Protein AF-Q55436-F1 (afdb_monomer)

Secondary structure (DSSP, 8-state):
--------------------------HHHHHHHHHHHHHSSEE-TTSS-EE--HHHHHHHHHHHHHHHHHHHHHHHHHHHHHHHHHHHHHHHHHHHHHHHHHHHHHHHHHHHHHHHHHHHHHHHHHHHHHHHHHHHHHHHHHHHHHHHHHHHHHHHHHHHHHHHHHHHHHHHHHHHHHHHHHHHHHHHHHHHHHHHHHHHHHHHHHHHHHHHHHHHHHHHHHHHHHHHHHHHHHHHHHHHTTS----------------------------------

Solvent-accessible surface area (backbone atoms only — not comparable to full-atom values): 16607 Å² total; per-residue (Å²): 142,83,80,84,77,82,82,74,78,79,81,75,78,72,74,76,80,77,88,75,89,66,84,79,79,52,64,67,58,56,52,48,51,53,50,47,58,60,67,75,26,55,65,44,86,99,51,100,51,64,54,61,64,66,66,65,52,48,54,50,48,48,53,51,63,67,48,49,61,59,53,53,53,50,52,51,52,48,53,53,49,50,50,51,50,51,53,50,49,51,53,50,50,52,49,50,52,52,52,53,50,53,51,53,49,51,54,48,52,53,50,50,52,51,52,5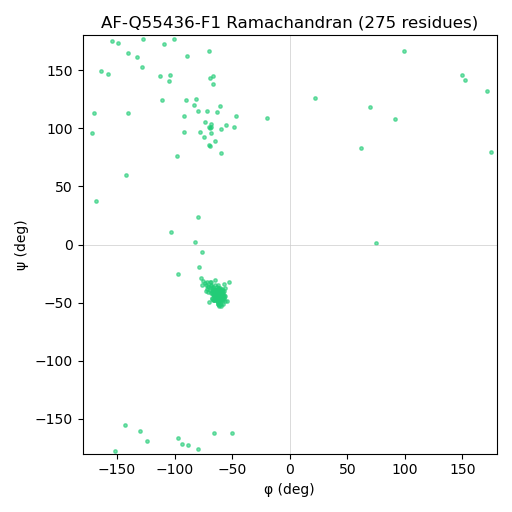0,53,49,52,52,52,51,50,50,50,54,51,50,50,51,49,50,54,50,49,49,52,48,52,50,52,53,50,53,51,49,51,51,50,52,50,49,53,50,54,50,50,52,52,49,54,53,51,52,50,52,49,51,51,50,50,54,50,51,52,52,52,50,50,52,51,50,54,50,52,51,51,52,50,52,48,53,50,52,52,49,52,51,54,51,51,48,53,53,51,51,53,50,50,53,53,52,50,54,48,50,51,50,54,51,52,50,50,52,49,52,53,49,50,53,51,49,52,49,50,51,55,56,64,61,63,78,75,78,83,88,86,88,90,84,90,86,89,85,88,90,88,85,89,84,89,89,88,89,88,88,90,87,86,84,87,87,83,92,80,88,135

Foldseek 3Di:
DDDDDDPDPPPPPPPPPPPDPDPPPDLVVLVVVLVVQVVPFCDDPPDPDTHGDPVVNVVSVVVSVVCVVVVVVVVVVVVVVVVVVVVVVVVVVVVVVVVVVVVVVVVVVVVVVVVVVVVVVVVVVVVVVVVVVVVVVVVVVVVVVVVVVVVVVVVVVVVVVVVVVVVVVVVVVVVVVVVVVVVVVVVVVVVVVVVVVVVVVVVVVVVVVVVVVVVVVVVVVVVVVVVVVVVVVVVVVVVVVPPDDDDDDDDDDDDDDDDDDDDDDDDDDDDDDDDDD

Organism: Synechocystis sp. (strain ATCC 27184 / PCC 6803 / Kazusa) (NCBI:txid1111708)

GO terms:
  GO:0005515 protein binding (F, IPI)

pLDDT: mean 79.95, std 21.12, range [32.31, 98.5]

Structure (mmCIF, N/CA/C/O backbone):
data_AF-Q55436-F1
#
_entry.id   AF-Q55436-F1
#
loop_
_atom_site.group_PDB
_atom_site.id
_atom_site.type_symbol
_atom_site.label_atom_id
_atom_site.label_alt_id
_atom_site.label_comp_id
_atom_site.label_asym_id
_atom_site.label_entity_id
_atom_site.label_seq_id
_atom_site.pdbx_PDB_ins_code
_atom_site.Cartn_x
_atom_site.Cartn_y
_atom_site.Cartn_z
_atom_site.occupancy
_atom_site.B_iso_or_equiv
_atom_site.auth_seq_id
_atom_site.auth_comp_id
_atom_site.auth_asym_id
_atom_site.auth_atom_id
_atom_site.pdbx_PDB_model_num
ATOM 1 N N . MET A 1 1 ? -19.556 -24.161 31.125 1.00 47.53 1 MET A N 1
ATOM 2 C CA . MET A 1 1 ? -20.531 -25.202 31.508 1.00 47.53 1 MET A CA 1
ATOM 3 C C . MET A 1 1 ? -19.839 -26.187 32.432 1.00 47.53 1 MET A C 1
ATOM 5 O O . MET A 1 1 ? -19.060 -26.970 31.924 1.00 47.53 1 MET A O 1
ATOM 9 N N . THR A 1 2 ? -20.093 -26.080 33.740 1.00 45.88 2 THR A N 1
ATOM 10 C CA . THR A 1 2 ? -19.929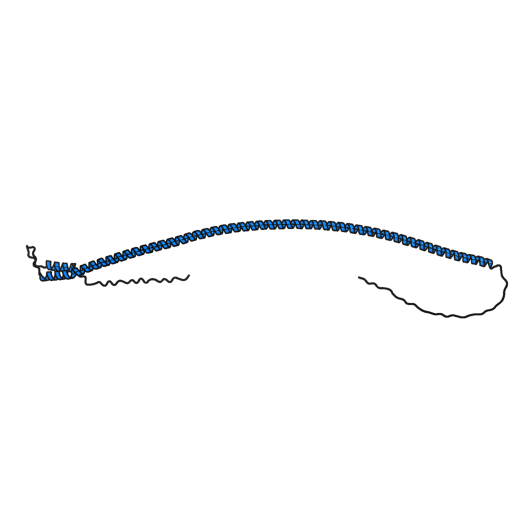 -27.097 34.810 1.00 45.88 2 THR A CA 1
ATOM 11 C C . THR A 1 2 ? -20.243 -26.371 36.126 1.00 45.88 2 THR A C 1
ATOM 13 O O . THR A 1 2 ? -19.440 -25.612 36.648 1.00 45.88 2 THR A O 1
ATOM 16 N N . ARG A 1 3 ? -21.540 -26.214 36.408 1.00 39.47 3 ARG A N 1
ATOM 17 C CA . ARG A 1 3 ? -22.262 -26.892 37.499 1.00 39.47 3 ARG A CA 1
ATOM 18 C C . ARG A 1 3 ? -21.699 -26.530 38.882 1.00 39.47 3 ARG A C 1
ATOM 20 O O . ARG A 1 3 ? -20.901 -27.261 39.450 1.00 39.47 3 ARG A O 1
ATOM 27 N N . ARG A 1 4 ? -22.160 -25.383 39.402 1.00 41.66 4 ARG A N 1
ATOM 28 C CA . ARG A 1 4 ? -22.201 -25.101 40.842 1.00 41.66 4 ARG A CA 1
ATOM 29 C C . ARG A 1 4 ? -23.145 -26.125 41.464 1.00 41.66 4 ARG A C 1
ATOM 31 O O . ARG A 1 4 ? -24.322 -26.163 41.112 1.00 41.66 4 ARG A O 1
ATOM 38 N N . GLU A 1 5 ? -22.590 -26.986 42.297 1.00 46.16 5 GLU A N 1
ATOM 39 C CA . GLU A 1 5 ? -23.327 -27.950 43.096 1.00 46.16 5 GLU A CA 1
ATOM 40 C C . GLU A 1 5 ? -23.821 -27.232 44.351 1.00 46.16 5 GLU A C 1
ATOM 42 O O . GLU A 1 5 ? -23.060 -26.599 45.083 1.00 46.16 5 GLU A O 1
ATOM 47 N N . SER A 1 6 ? -25.138 -27.231 44.493 1.00 43.59 6 SER A N 1
ATOM 48 C CA . SER A 1 6 ? -25.913 -26.535 45.503 1.00 43.59 6 SER A CA 1
ATOM 49 C C . SER A 1 6 ? -25.662 -27.161 46.875 1.00 43.59 6 SER A C 1
ATOM 51 O O . SER A 1 6 ? -26.240 -28.195 47.199 1.00 43.59 6 SER A O 1
ATOM 53 N N . ALA A 1 7 ? -24.815 -26.535 47.691 1.00 43.62 7 ALA A N 1
ATOM 54 C CA . ALA A 1 7 ? -24.767 -26.811 49.121 1.00 43.62 7 ALA A CA 1
ATOM 55 C C . ALA A 1 7 ? -25.996 -26.158 49.767 1.00 43.62 7 ALA A C 1
ATOM 57 O O . ALA A 1 7 ? -26.018 -24.966 50.066 1.00 43.62 7 ALA A O 1
ATOM 58 N N . ASN A 1 8 ? -27.053 -26.956 49.874 1.00 46.28 8 ASN A N 1
ATOM 59 C CA . ASN A 1 8 ? -28.248 -26.679 50.654 1.00 46.28 8 ASN A CA 1
ATOM 60 C C . ASN A 1 8 ? -27.825 -26.529 52.129 1.00 46.28 8 ASN A C 1
ATOM 62 O O . ASN A 1 8 ? -27.269 -27.491 52.663 1.00 46.28 8 ASN A O 1
ATOM 66 N N . PRO A 1 9 ? -28.021 -25.382 52.801 1.00 52.53 9 PRO A N 1
ATOM 67 C CA . PRO A 1 9 ? -27.870 -25.359 54.242 1.00 52.53 9 PRO A CA 1
ATOM 68 C C . PRO A 1 9 ? -29.074 -26.102 54.814 1.00 52.53 9 PRO A C 1
ATOM 70 O O . PRO A 1 9 ? -30.221 -25.704 54.613 1.00 52.53 9 PRO A O 1
ATOM 73 N N . GLU A 1 10 ? -28.799 -27.232 55.462 1.00 39.28 10 GLU A N 1
ATOM 74 C CA . GLU A 1 10 ? -29.751 -27.921 56.320 1.00 39.28 10 GLU A CA 1
ATOM 75 C C . GLU A 1 10 ? -30.400 -26.887 57.238 1.00 39.28 10 GLU A C 1
ATOM 77 O O . GLU A 1 10 ? -29.760 -26.328 58.129 1.00 39.28 10 GLU A O 1
ATOM 82 N N . VAL A 1 11 ? -31.685 -26.627 57.002 1.00 44.62 11 VAL A N 1
ATOM 83 C CA . VAL A 1 11 ? -32.564 -26.024 57.992 1.00 44.62 11 VAL A CA 1
ATOM 84 C C . VAL A 1 11 ? -32.647 -27.054 59.108 1.00 44.62 11 VAL A C 1
ATOM 86 O O . VAL A 1 11 ? -33.467 -27.968 59.084 1.00 44.62 11 VAL A O 1
ATOM 89 N N . THR A 1 12 ? -31.719 -26.963 60.056 1.00 42.12 12 THR A N 1
ATOM 90 C CA . THR A 1 12 ? -31.842 -27.639 61.336 1.00 42.12 12 THR A CA 1
ATOM 91 C C . THR A 1 12 ? -32.961 -26.904 62.063 1.00 42.12 12 THR A C 1
ATOM 93 O O . THR A 1 12 ? -32.730 -25.947 62.800 1.00 42.12 12 THR A O 1
ATOM 96 N N . GLU A 1 13 ? -34.203 -27.316 61.799 1.00 40.59 13 GLU A N 1
ATOM 97 C CA . GLU A 1 13 ? -35.327 -27.115 62.707 1.00 40.59 13 GLU A CA 1
ATOM 98 C C . GLU A 1 13 ? -34.969 -27.819 64.021 1.00 40.59 13 GLU A C 1
ATOM 100 O O . GLU A 1 13 ? -35.400 -28.933 64.315 1.00 40.59 13 GLU A O 1
ATOM 105 N N . AS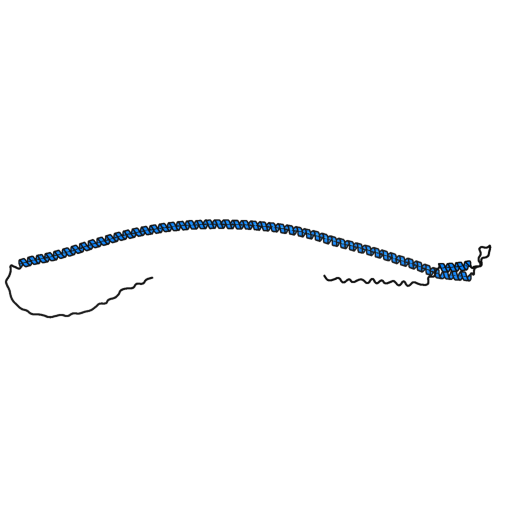N A 1 14 ? -34.135 -27.166 64.829 1.00 37.31 14 ASN A N 1
ATOM 106 C CA . ASN A 1 14 ? -34.048 -27.453 66.245 1.00 37.31 14 ASN A CA 1
ATOM 107 C C . ASN A 1 14 ? -35.364 -26.964 66.839 1.00 37.31 14 ASN A C 1
ATOM 109 O O . ASN A 1 14 ? -35.484 -25.832 67.308 1.00 37.31 14 ASN A O 1
ATOM 113 N N . SER A 1 15 ? -36.365 -27.844 66.763 1.00 38.38 15 SER A N 1
ATOM 114 C CA . SER A 1 15 ? -37.525 -27.832 67.638 1.00 38.38 15 SER A CA 1
ATOM 115 C C . SER A 1 15 ? -36.999 -27.706 69.056 1.00 38.38 15 SER A C 1
ATOM 117 O O . SER A 1 15 ? -36.479 -28.657 69.642 1.00 38.38 15 SER A O 1
ATOM 119 N N . ALA A 1 16 ? -37.078 -26.483 69.567 1.00 38.19 16 ALA A N 1
ATOM 120 C CA . ALA A 1 16 ? -36.847 -26.180 70.953 1.00 38.19 16 ALA A CA 1
ATOM 121 C C . ALA A 1 16 ? -37.874 -26.996 71.738 1.00 38.19 16 ALA A C 1
ATOM 123 O O . ALA A 1 16 ? -39.050 -26.647 71.810 1.00 38.19 16 ALA A O 1
ATOM 124 N N . VAL A 1 17 ? -37.425 -28.128 72.278 1.00 43.38 17 VAL A N 1
ATOM 125 C CA . VAL A 1 17 ? -38.101 -28.813 73.372 1.00 43.38 17 VAL A CA 1
ATOM 126 C C . VAL A 1 17 ? -38.236 -27.771 74.470 1.00 43.38 17 VAL A C 1
ATOM 128 O O . VAL A 1 17 ? -37.250 -27.419 75.110 1.00 43.38 17 VAL A O 1
ATOM 131 N N . VAL A 1 18 ? -39.436 -27.218 74.621 1.00 44.69 18 VAL A N 1
ATOM 132 C CA . VAL A 1 18 ? -39.819 -26.375 75.751 1.00 44.69 18 VAL A CA 1
ATOM 133 C C . VAL A 1 18 ? -39.994 -27.325 76.939 1.00 44.69 18 VAL A C 1
ATOM 135 O O . VAL A 1 18 ? -40.977 -28.068 76.964 1.00 44.69 18 VAL A O 1
ATOM 138 N N . PRO A 1 19 ? -39.073 -27.378 77.917 1.00 45.66 19 PRO A N 1
ATOM 139 C CA . PRO A 1 19 ? -39.255 -28.199 79.098 1.00 45.66 19 PRO A CA 1
ATOM 140 C C . PRO A 1 19 ? -39.929 -27.310 80.138 1.00 45.66 19 PRO A C 1
ATOM 142 O O . PRO A 1 19 ? -39.282 -26.487 80.783 1.00 45.66 19 PRO A O 1
ATOM 145 N N . GLY A 1 20 ? -41.248 -27.410 80.248 1.00 41.53 20 GLY A N 1
ATOM 146 C CA . GLY A 1 20 ? -41.985 -26.507 81.124 1.00 41.53 20 GLY A CA 1
ATOM 147 C C . GLY A 1 20 ? -43.431 -26.896 81.373 1.00 41.53 20 GLY A C 1
ATOM 148 O O . GLY A 1 20 ? -44.272 -26.015 81.447 1.00 41.53 20 GLY A O 1
ATOM 149 N N . GLN A 1 21 ? -43.741 -28.187 81.498 1.00 46.28 21 GLN A N 1
ATOM 150 C CA . GLN A 1 21 ? -44.968 -28.606 82.180 1.00 46.28 21 GLN A CA 1
ATOM 151 C C . GLN A 1 21 ? -44.616 -28.990 83.616 1.00 46.28 21 GLN A C 1
ATOM 153 O O . GLN A 1 21 ? -44.493 -30.160 83.968 1.00 46.28 21 GLN A O 1
ATOM 158 N N . THR A 1 22 ? -44.398 -27.976 84.446 1.00 45.72 22 THR A N 1
ATOM 159 C CA . THR A 1 22 ? -44.532 -28.118 85.895 1.00 45.72 22 THR A CA 1
ATOM 160 C C . THR A 1 22 ? -45.969 -27.774 86.236 1.00 45.72 22 THR A C 1
ATOM 162 O O . THR A 1 22 ? -46.423 -26.701 85.851 1.00 45.72 22 THR A O 1
ATOM 165 N N . VAL A 1 23 ? -46.640 -28.716 86.899 1.00 50.09 23 VAL A N 1
ATOM 166 C CA . VAL A 1 23 ? -48.000 -28.663 87.456 1.00 50.09 23 VAL A CA 1
ATOM 167 C C . VAL A 1 23 ? -48.485 -27.221 87.631 1.00 50.09 23 VAL A C 1
ATOM 169 O O . VAL A 1 23 ? -47.951 -26.479 88.457 1.00 50.09 23 VAL A O 1
ATOM 172 N N . ASP A 1 24 ? -49.434 -26.818 86.786 1.00 58.41 24 ASP A N 1
ATOM 173 C CA . ASP A 1 24 ? -49.996 -25.472 86.780 1.00 58.41 24 ASP A CA 1
ATOM 174 C C . ASP A 1 24 ? -50.824 -25.314 88.058 1.00 58.41 24 ASP A C 1
ATOM 176 O O . ASP A 1 24 ? -51.904 -25.884 88.197 1.00 58.41 24 ASP A O 1
ATOM 180 N N . PHE A 1 25 ? -50.241 -24.654 89.058 1.00 64.06 25 PHE A N 1
ATOM 181 C CA . PHE A 1 25 ? -50.956 -24.260 90.263 1.00 64.06 25 PHE A CA 1
ATOM 182 C C . PHE A 1 25 ? -51.949 -23.177 89.852 1.00 64.06 25 PHE A C 1
ATOM 184 O O . PHE A 1 25 ? -51.586 -22.006 89.707 1.00 64.06 25 PHE A O 1
ATOM 191 N N . ASP A 1 26 ? -53.186 -23.591 89.603 1.00 72.75 26 ASP A N 1
ATOM 192 C CA . ASP A 1 26 ? -54.235 -22.695 89.158 1.00 72.75 26 ASP A CA 1
ATOM 193 C C . ASP A 1 26 ? -54.758 -21.905 90.365 1.00 72.75 26 ASP A C 1
ATOM 195 O O . ASP A 1 26 ? -55.571 -22.377 91.163 1.00 72.75 26 ASP A O 1
ATOM 199 N N . ILE A 1 27 ? -54.239 -20.684 90.529 1.00 73.25 27 ILE A N 1
ATOM 200 C CA . ILE A 1 27 ? -54.611 -19.764 91.615 1.00 73.25 27 ILE A CA 1
ATOM 201 C C . ILE A 1 27 ? -56.135 -19.578 91.654 1.00 73.25 27 ILE A C 1
ATOM 203 O O . ILE A 1 27 ? -56.697 -19.419 92.734 1.00 73.25 27 ILE A O 1
ATOM 207 N N . GLN A 1 28 ? -56.811 -19.636 90.498 1.00 70.00 28 GLN A N 1
ATOM 208 C CA . GLN A 1 28 ? -58.270 -19.539 90.412 1.00 70.00 28 GLN A CA 1
ATOM 209 C C . GLN A 1 28 ? -58.962 -20.725 91.092 1.00 70.00 28 GLN A C 1
ATOM 211 O O . GLN A 1 28 ? -59.958 -20.530 91.784 1.00 70.00 28 GLN A O 1
ATOM 216 N N . GLN A 1 29 ? -58.419 -21.935 90.945 1.00 75.69 29 GLN A N 1
ATOM 217 C CA . GLN A 1 29 ? -58.956 -23.143 91.570 1.00 75.69 29 GLN A CA 1
ATOM 218 C C . GLN A 1 29 ? -58.789 -23.106 93.095 1.00 75.69 29 GLN A C 1
ATOM 220 O O . GLN A 1 29 ? -59.722 -23.419 93.825 1.00 75.69 29 GLN A O 1
ATOM 225 N N . GLN A 1 30 ? -57.638 -22.646 93.586 1.00 76.62 30 GLN A N 1
ATOM 226 C CA . GLN A 1 30 ? -57.368 -22.570 95.026 1.00 76.62 30 GLN A CA 1
ATOM 227 C C . GLN A 1 30 ? -58.143 -21.438 95.719 1.00 76.62 30 GLN A C 1
ATOM 229 O O . GLN A 1 30 ? -58.590 -21.603 96.854 1.00 76.62 30 GLN A O 1
ATOM 234 N N . LEU A 1 31 ? -58.376 -20.312 95.026 1.00 72.44 31 LEU A N 1
ATOM 235 C CA . LEU A 1 31 ? -59.301 -19.269 95.487 1.00 72.44 31 LEU A CA 1
ATOM 236 C C . LEU A 1 31 ? -60.755 -19.762 95.501 1.00 72.44 31 LEU A C 1
ATOM 238 O O . LEU A 1 31 ? -61.511 -19.387 96.393 1.00 72.44 31 LEU A O 1
ATOM 242 N N . ALA A 1 32 ? -61.147 -20.585 94.522 1.00 77.31 32 ALA A N 1
ATOM 243 C CA . ALA A 1 32 ? -62.477 -21.183 94.464 1.00 77.31 32 ALA A CA 1
ATOM 244 C C . ALA A 1 32 ? -62.703 -22.182 95.611 1.00 77.31 32 ALA A C 1
ATOM 246 O O . ALA A 1 32 ? -63.765 -22.150 96.223 1.00 77.31 32 ALA A O 1
ATOM 247 N N . GLU A 1 33 ? -61.697 -22.988 95.963 1.00 73.94 33 GLU A N 1
ATOM 248 C CA . GLU A 1 33 ? -61.727 -23.887 97.129 1.00 73.94 33 GLU A CA 1
ATOM 249 C C . GLU A 1 33 ? -61.805 -23.108 98.458 1.00 73.94 33 GLU A C 1
ATOM 251 O O . GLU A 1 33 ? -62.595 -23.454 99.338 1.00 73.94 33 GLU A O 1
ATOM 256 N N . LEU A 1 34 ? -61.072 -21.994 98.595 1.00 74.94 34 LEU A N 1
ATOM 257 C CA . LEU A 1 34 ? -61.207 -21.079 99.740 1.00 74.94 34 LEU A CA 1
ATOM 258 C C . LEU A 1 34 ? -62.619 -20.466 99.812 1.00 74.94 34 LEU A C 1
ATOM 260 O O . LEU A 1 34 ? -63.208 -20.336 100.887 1.00 74.94 34 LEU A O 1
ATOM 264 N N . GLN A 1 35 ? -63.164 -20.078 98.659 1.00 71.94 35 GLN A N 1
ATOM 265 C CA . GLN A 1 35 ? -64.511 -19.532 98.549 1.00 71.94 35 GLN A CA 1
ATOM 266 C C . GLN A 1 35 ? -65.567 -20.585 98.922 1.00 71.94 35 GLN A C 1
ATOM 268 O O . GLN A 1 35 ? -66.530 -20.245 99.604 1.00 71.94 35 GLN A O 1
ATOM 273 N N . GLU A 1 36 ? -65.389 -21.847 98.534 1.00 75.31 36 GLU A N 1
ATOM 274 C CA . GLU A 1 36 ? -66.265 -22.970 98.894 1.00 75.31 36 GLU A CA 1
ATOM 275 C C . GLU A 1 36 ? -66.238 -23.255 100.403 1.00 75.31 36 GLU A C 1
ATOM 277 O O . GLU A 1 36 ? -67.297 -23.315 101.024 1.00 75.31 36 GLU A O 1
ATOM 282 N N . LEU A 1 37 ? -65.053 -23.278 101.026 1.00 73.12 37 LEU A N 1
ATOM 283 C CA . LEU A 1 37 ? -64.885 -23.360 102.488 1.00 73.12 37 LEU A CA 1
ATOM 284 C C . LEU A 1 37 ? -65.595 -22.218 103.237 1.00 73.12 37 LEU A C 1
ATOM 286 O O . LEU A 1 37 ? -66.113 -22.414 104.339 1.00 73.12 37 LEU A O 1
ATOM 290 N N . LEU A 1 38 ? -65.648 -21.024 102.639 1.00 69.94 38 LEU A N 1
ATOM 291 C CA . LEU A 1 38 ? -66.387 -19.884 103.178 1.00 69.94 38 LEU A CA 1
ATOM 292 C C . LEU A 1 38 ? -67.906 -20.011 102.952 1.00 69.94 38 LEU A C 1
ATOM 294 O O . LEU A 1 38 ? -68.677 -19.594 103.816 1.00 69.94 38 LEU A O 1
ATOM 298 N N . TYR A 1 39 ? -68.356 -20.591 101.836 1.00 72.25 39 TYR A N 1
ATOM 299 C CA . TYR A 1 39 ? -69.779 -20.832 101.552 1.00 72.25 39 TYR A CA 1
ATOM 300 C C . TYR A 1 39 ? -70.383 -21.956 102.405 1.00 72.25 39 TYR A C 1
ATOM 302 O O . TYR A 1 39 ? -71.513 -21.810 102.867 1.00 72.25 39 TYR A O 1
ATOM 310 N N . ASP A 1 40 ? -69.634 -23.032 102.655 1.00 67.88 40 ASP A N 1
ATOM 311 C CA . ASP A 1 40 ? -70.050 -24.167 103.497 1.00 67.88 40 ASP A CA 1
ATOM 312 C C . ASP A 1 40 ? -69.995 -23.854 105.003 1.00 67.88 40 ASP A C 1
ATOM 314 O O . ASP A 1 40 ? -70.439 -24.644 105.844 1.00 67.88 40 ASP A O 1
ATOM 318 N N . SER A 1 41 ? -69.467 -22.683 105.364 1.00 66.12 41 SER A N 1
ATOM 319 C CA . SER A 1 41 ? -69.400 -22.230 106.747 1.00 66.12 41 SER A CA 1
ATOM 320 C C . SER A 1 41 ? -70.793 -21.956 107.332 1.00 66.12 41 SER A C 1
ATOM 322 O O . SER A 1 41 ? -71.720 -21.506 106.653 1.00 66.12 41 SER A O 1
ATOM 324 N N . PHE A 1 42 ? -70.974 -22.246 108.624 1.00 63.12 42 PHE A N 1
ATOM 325 C CA . PHE A 1 42 ? -72.282 -22.160 109.273 1.00 63.12 42 PHE A CA 1
ATOM 326 C C . PHE A 1 42 ? -72.723 -20.693 109.377 1.00 63.12 42 PHE A C 1
ATOM 328 O O . PHE A 1 42 ? -72.225 -19.928 110.209 1.00 63.12 42 PHE A O 1
ATOM 335 N N . HIS A 1 43 ? -73.649 -20.287 108.508 1.00 62.91 43 HIS A N 1
ATOM 336 C CA . HIS A 1 43 ? -74.156 -18.921 108.459 1.00 62.91 43 HIS A CA 1
ATOM 337 C C . HIS A 1 43 ? -75.241 -18.703 109.517 1.00 62.91 43 HIS A C 1
ATOM 339 O O . HIS A 1 43 ? -76.237 -19.429 109.561 1.00 62.91 43 HIS A O 1
ATOM 345 N N . ILE A 1 44 ? -75.064 -17.696 110.374 1.00 62.69 44 ILE A N 1
ATOM 346 C CA . ILE A 1 44 ? -76.031 -17.379 111.426 1.00 62.69 44 ILE A CA 1
ATOM 347 C C . ILE A 1 44 ? -77.194 -16.584 110.797 1.00 62.69 44 ILE A C 1
ATOM 349 O O . ILE A 1 44 ? -76.992 -15.462 110.335 1.00 62.69 44 ILE A O 1
ATOM 353 N N . PRO A 1 45 ? -78.434 -17.110 110.759 1.00 48.84 45 PRO A N 1
ATOM 354 C CA . PRO A 1 45 ? -79.549 -16.408 110.130 1.00 48.84 45 PRO A CA 1
ATOM 355 C C . PRO A 1 45 ? -79.909 -15.125 110.901 1.00 48.84 45 PRO A C 1
ATOM 357 O O . PRO A 1 45 ? -79.976 -15.131 112.128 1.00 48.84 45 PRO A O 1
ATOM 360 N N . LEU A 1 46 ? -80.185 -14.042 110.159 1.00 52.47 46 LEU A N 1
ATOM 361 C CA . LEU A 1 46 ? -80.372 -12.643 110.606 1.00 52.47 46 LEU A CA 1
ATOM 362 C C . LEU A 1 46 ? -79.104 -11.850 110.993 1.00 52.47 46 LEU A C 1
ATOM 364 O O . LEU A 1 46 ? -79.231 -10.666 111.316 1.00 52.47 46 LEU A O 1
ATOM 368 N N . THR A 1 47 ? -77.893 -12.408 110.890 1.00 56.72 47 THR A N 1
ATOM 369 C CA . THR A 1 47 ? -76.641 -11.643 111.053 1.00 56.72 47 THR A CA 1
ATOM 370 C C . THR A 1 47 ? -75.698 -11.862 109.871 1.00 56.72 47 THR A C 1
ATOM 372 O O . THR A 1 47 ? -75.734 -12.885 109.203 1.00 56.72 47 THR A O 1
ATOM 375 N N . ALA A 1 48 ? -74.831 -10.891 109.578 1.00 64.06 48 ALA A N 1
ATOM 376 C CA . ALA A 1 48 ? -73.832 -11.014 108.509 1.00 64.06 48 ALA A CA 1
ATOM 377 C C . ALA A 1 48 ? -72.593 -11.832 108.941 1.00 64.06 48 ALA A C 1
ATOM 379 O O . ALA A 1 48 ? -71.501 -11.604 108.427 1.00 64.06 48 ALA A O 1
ATOM 380 N N . TRP A 1 49 ? -72.717 -12.708 109.945 1.00 62.34 49 TRP A N 1
ATOM 381 C CA . TRP A 1 49 ? -71.592 -13.411 110.571 1.00 62.34 49 TRP A CA 1
ATOM 382 C C . TRP A 1 49 ? -71.652 -14.897 110.213 1.00 62.34 49 TRP A C 1
ATOM 384 O O . TRP A 1 49 ? -72.666 -15.555 110.452 1.00 62.34 49 TRP A O 1
ATOM 394 N N . SER A 1 50 ? -70.574 -15.428 109.636 1.00 67.06 50 SER A N 1
ATOM 395 C CA . SER A 1 50 ? -70.402 -16.866 109.431 1.00 67.06 50 SER A CA 1
ATOM 396 C C . SER A 1 50 ? -69.403 -17.430 110.436 1.00 67.06 50 SER A C 1
ATOM 398 O O . SER A 1 50 ? -68.416 -16.781 110.788 1.00 67.06 50 SER A O 1
ATOM 400 N N . VAL A 1 51 ? -69.693 -18.627 110.946 1.00 67.12 51 VAL A N 1
ATOM 401 C CA . VAL A 1 51 ? -68.777 -19.382 111.804 1.00 67.12 51 VAL A CA 1
ATOM 402 C C . VAL A 1 51 ? -67.955 -20.273 110.898 1.00 67.12 51 VAL A C 1
ATOM 404 O O . VAL A 1 51 ? -68.481 -21.216 110.303 1.00 67.12 51 VAL A O 1
ATOM 407 N N . VAL A 1 52 ? -66.675 -19.945 110.784 1.00 72.19 52 VAL A N 1
ATOM 408 C CA . VAL A 1 52 ? -65.745 -20.635 109.901 1.00 72.19 52 VAL A CA 1
ATOM 409 C C . VAL A 1 52 ? -64.711 -21.383 110.727 1.00 72.19 52 VAL A C 1
ATOM 411 O O . VAL A 1 52 ? -64.320 -20.929 111.801 1.00 72.19 52 VAL A O 1
ATOM 414 N N . ASP A 1 53 ? -64.299 -22.541 110.223 1.00 74.31 53 ASP A N 1
ATOM 415 C CA . ASP A 1 53 ? -63.195 -23.312 110.781 1.00 74.31 53 ASP A CA 1
ATOM 416 C C . ASP A 1 53 ? -61.884 -22.563 110.498 1.00 74.31 53 ASP A C 1
ATOM 418 O O . ASP A 1 53 ? -61.392 -22.546 109.367 1.00 74.31 53 ASP A O 1
ATOM 422 N N . GLU A 1 54 ? -61.386 -21.868 111.522 1.00 73.62 54 GLU A N 1
ATOM 423 C CA . GLU A 1 54 ? -60.198 -21.013 111.453 1.00 73.62 54 GLU A CA 1
ATOM 424 C C . GLU A 1 54 ? -58.972 -21.795 110.965 1.00 73.62 54 GLU A C 1
ATOM 426 O O . GLU A 1 54 ? -58.210 -21.276 110.155 1.00 73.62 54 GLU A O 1
ATOM 431 N N . GLU A 1 55 ? -58.835 -23.059 111.376 1.00 74.94 55 GLU A N 1
ATOM 432 C CA . GLU A 1 55 ? -57.695 -23.919 111.042 1.00 74.94 55 GLU A CA 1
ATOM 433 C C . GLU A 1 55 ? -57.686 -24.257 109.542 1.00 74.94 55 GLU A C 1
ATOM 435 O O . GLU A 1 55 ? -56.692 -24.034 108.857 1.00 74.94 55 GLU A O 1
ATOM 440 N N . LYS A 1 56 ? -58.836 -24.662 108.984 1.00 75.38 56 LYS A N 1
ATOM 441 C CA . LYS A 1 56 ? -58.950 -25.003 107.553 1.00 75.38 56 LYS A CA 1
ATOM 442 C C . LYS A 1 56 ? -58.804 -23.806 106.616 1.00 75.38 56 LYS A C 1
ATOM 444 O O . LYS A 1 56 ? -58.293 -23.963 105.509 1.00 75.38 56 LYS A O 1
ATOM 449 N N . ILE A 1 57 ? -59.280 -22.623 107.013 1.00 79.00 57 ILE A N 1
ATOM 450 C CA . ILE A 1 57 ? -59.091 -21.408 106.205 1.00 79.00 57 ILE A CA 1
ATOM 451 C C . ILE A 1 57 ? -57.649 -20.920 106.269 1.00 79.00 57 ILE A C 1
ATOM 453 O O . ILE A 1 57 ? -57.126 -20.502 105.238 1.00 79.00 57 ILE A O 1
ATOM 457 N N . LEU A 1 58 ? -57.007 -20.969 107.438 1.00 77.75 58 LEU A N 1
ATOM 458 C CA . LEU A 1 58 ? -55.596 -20.610 107.566 1.00 77.75 58 LEU A CA 1
ATOM 459 C C . LEU A 1 58 ? -54.718 -21.542 106.731 1.00 77.75 58 LEU A C 1
ATOM 461 O O . LEU A 1 58 ? -53.936 -21.035 105.936 1.00 77.75 58 LEU A O 1
ATOM 465 N N . ASP A 1 59 ? -54.934 -22.858 106.799 1.00 80.94 59 ASP A N 1
ATOM 466 C CA . ASP A 1 59 ? -54.206 -23.835 105.979 1.00 80.94 59 ASP A CA 1
ATOM 467 C C . ASP A 1 59 ? -54.349 -23.536 104.476 1.00 80.94 59 ASP A C 1
ATOM 469 O O . ASP A 1 59 ? -53.370 -23.541 103.729 1.00 80.94 59 ASP A O 1
ATOM 473 N N . GLN A 1 60 ? -55.564 -23.216 104.016 1.00 79.12 60 GLN A N 1
ATOM 474 C CA . GLN A 1 60 ? -55.815 -22.904 102.607 1.00 79.12 60 GLN A CA 1
ATOM 475 C C . GLN A 1 60 ? -55.221 -21.545 102.187 1.00 79.12 60 GLN A C 1
ATOM 477 O O . GLN A 1 60 ? -54.727 -21.401 101.065 1.00 79.12 60 GLN A O 1
ATOM 482 N N . ILE A 1 61 ? -55.227 -20.540 103.071 1.00 79.88 61 ILE A N 1
ATOM 483 C CA . ILE A 1 61 ? -54.540 -19.258 102.849 1.00 79.88 61 ILE A CA 1
ATOM 484 C C . ILE A 1 61 ? -53.025 -19.462 102.806 1.00 79.88 61 ILE A C 1
ATOM 486 O O . ILE A 1 61 ? -52.377 -18.854 101.956 1.00 79.88 61 ILE A O 1
ATOM 490 N N . ASP A 1 62 ? -52.471 -20.320 103.660 1.00 79.69 62 ASP A N 1
ATOM 491 C CA . ASP A 1 62 ? -51.043 -20.635 103.710 1.00 79.69 62 ASP A CA 1
ATOM 492 C C . ASP A 1 62 ? -50.591 -21.337 102.425 1.00 79.69 62 ASP A C 1
ATOM 494 O O . ASP A 1 62 ? -49.591 -20.934 101.831 1.00 79.69 62 ASP A O 1
ATOM 498 N N . VAL A 1 63 ? -51.383 -22.287 101.910 1.00 80.06 63 VAL A N 1
ATOM 499 C CA . VAL A 1 63 ? -51.162 -22.903 100.590 1.00 80.06 63 VAL A CA 1
ATOM 500 C C . VAL A 1 63 ? -51.154 -21.834 99.489 1.00 80.06 63 VAL A C 1
ATOM 502 O O . VAL A 1 63 ? -50.212 -21.741 98.703 1.00 80.06 63 VAL A O 1
ATOM 505 N N . ILE A 1 64 ? -52.162 -20.962 99.434 1.00 80.00 64 ILE A N 1
ATOM 506 C CA . ILE A 1 64 ? -52.226 -19.888 98.428 1.00 80.00 64 ILE A CA 1
ATOM 507 C C . ILE A 1 64 ? -51.033 -18.921 98.566 1.00 80.00 64 ILE A C 1
ATOM 509 O O . ILE A 1 64 ? -50.429 -18.526 97.563 1.00 80.00 64 ILE A O 1
ATOM 513 N N . ALA A 1 65 ? -50.658 -18.559 99.792 1.00 77.06 65 ALA A N 1
ATOM 514 C CA . ALA A 1 65 ? -49.552 -17.655 100.087 1.00 77.06 65 ALA A CA 1
ATOM 515 C C . ALA A 1 65 ? -48.177 -18.261 99.759 1.00 77.06 65 ALA A C 1
ATOM 517 O O . ALA A 1 65 ? -47.284 -17.527 99.332 1.00 77.06 65 ALA A O 1
ATOM 518 N N . GLU A 1 66 ? -48.005 -19.578 99.895 1.00 81.06 66 GLU A N 1
ATOM 519 C CA . GLU A 1 66 ? -46.767 -20.287 99.556 1.00 81.06 66 GLU A CA 1
ATOM 520 C C . GLU A 1 66 ? -46.536 -20.345 98.034 1.00 81.06 66 GLU A C 1
ATOM 522 O O . GLU A 1 66 ? -45.407 -20.182 97.560 1.00 81.06 66 GLU A O 1
ATOM 527 N N . PHE A 1 67 ? -47.603 -20.487 97.237 1.00 77.94 67 PHE A N 1
ATOM 528 C CA . PHE A 1 67 ? -47.494 -20.679 95.784 1.00 77.94 67 PHE A CA 1
ATOM 529 C C . PHE A 1 67 ? -47.657 -19.403 94.929 1.00 77.94 67 PHE A C 1
ATOM 531 O O . PHE A 1 67 ? -47.079 -19.341 93.834 1.00 77.94 67 PHE A O 1
ATOM 538 N N . ILE A 1 68 ? -48.365 -18.358 95.396 1.00 81.75 68 ILE A N 1
ATOM 539 C CA . ILE A 1 68 ? -48.514 -17.073 94.667 1.00 81.75 68 ILE A CA 1
ATOM 540 C C . ILE A 1 68 ? -47.161 -16.446 94.279 1.00 81.75 68 ILE A C 1
ATOM 542 O O . ILE A 1 68 ? -46.998 -16.082 93.107 1.00 81.75 68 ILE A O 1
ATOM 546 N N . PRO A 1 69 ? -46.165 -16.322 95.183 1.00 83.94 69 PRO A N 1
ATOM 547 C CA . PRO A 1 69 ? -44.882 -15.717 94.844 1.00 83.94 69 PRO A CA 1
ATOM 548 C C . PRO A 1 69 ? -44.198 -16.449 93.689 1.00 83.94 69 PRO A C 1
ATOM 550 O O . PRO A 1 69 ? -43.672 -15.805 92.782 1.00 83.94 69 PRO A O 1
ATOM 553 N N . GLY A 1 70 ? -44.248 -17.784 93.672 1.00 83.00 70 GLY A N 1
ATOM 554 C CA . GLY A 1 70 ? -43.671 -18.594 92.600 1.00 83.00 70 GLY A CA 1
ATOM 555 C C . GLY A 1 70 ? -44.337 -18.347 91.243 1.00 83.00 70 GLY A C 1
ATOM 556 O O . GLY A 1 70 ? -43.643 -18.235 90.233 1.00 83.00 70 GLY A O 1
ATOM 557 N N . ALA A 1 71 ? -45.665 -18.213 91.208 1.00 82.31 71 ALA A N 1
ATOM 558 C CA . ALA A 1 71 ? -46.408 -17.912 89.983 1.00 82.31 71 ALA A CA 1
ATOM 559 C C . ALA A 1 71 ? -46.108 -16.505 89.437 1.00 82.31 71 ALA A C 1
ATOM 561 O O . ALA A 1 71 ? -45.867 -16.351 88.238 1.00 82.31 71 ALA A O 1
ATOM 562 N N . VAL A 1 72 ? -46.039 -15.494 90.310 1.00 85.50 72 VAL A N 1
ATOM 563 C CA . VAL A 1 72 ? -45.706 -14.113 89.919 1.00 85.50 72 VAL A CA 1
ATOM 564 C C . VAL A 1 72 ? -44.269 -14.011 89.396 1.00 85.50 72 VAL A C 1
ATOM 566 O O . VAL A 1 72 ? -44.051 -13.407 88.347 1.00 85.50 72 VAL A O 1
ATOM 569 N N . HIS A 1 73 ? -43.291 -14.654 90.047 1.00 88.56 73 HIS A N 1
ATOM 570 C CA . HIS A 1 73 ? -41.907 -14.680 89.552 1.00 88.56 73 HIS A CA 1
ATOM 571 C C . HIS A 1 73 ? -41.795 -15.343 88.172 1.00 88.56 73 HIS A C 1
ATOM 573 O O . HIS A 1 73 ? -41.038 -14.867 87.329 1.00 88.56 73 HIS A O 1
ATOM 579 N N . ARG A 1 74 ? -42.570 -16.406 87.904 1.00 86.50 74 ARG A N 1
ATOM 580 C CA . ARG A 1 74 ? -42.628 -17.025 86.569 1.00 86.50 74 ARG A CA 1
ATOM 581 C C . ARG A 1 74 ? -43.208 -16.076 85.524 1.00 86.50 74 ARG A C 1
ATOM 583 O O . ARG A 1 74 ? -42.635 -15.967 84.445 1.00 86.50 74 ARG A O 1
ATOM 590 N N . ALA A 1 75 ? -44.302 -15.381 85.836 1.00 88.62 75 ALA A N 1
ATOM 591 C CA . ALA A 1 75 ? -44.903 -14.409 84.922 1.00 88.62 75 ALA A CA 1
ATOM 592 C C . ALA A 1 75 ? -43.925 -13.272 84.576 1.00 88.62 75 ALA A C 1
ATOM 594 O O . ALA A 1 75 ? -43.778 -12.926 83.405 1.00 88.62 75 ALA A O 1
ATOM 595 N N . ILE A 1 76 ? -43.199 -12.754 85.574 1.00 90.50 76 ILE A N 1
ATOM 596 C CA . ILE A 1 76 ? -42.140 -11.755 85.371 1.00 90.50 76 ILE A CA 1
ATOM 597 C C . ILE A 1 76 ? -41.023 -12.324 84.485 1.00 90.50 76 ILE A C 1
ATOM 599 O O . ILE A 1 76 ? -40.649 -11.688 83.507 1.00 90.50 76 ILE A O 1
ATOM 603 N N . ALA A 1 77 ? -40.545 -13.543 84.754 1.00 91.12 77 ALA A N 1
ATOM 604 C CA . ALA A 1 77 ? -39.498 -14.175 83.948 1.00 91.12 77 ALA A CA 1
ATOM 605 C C . ALA A 1 77 ? -39.924 -14.417 82.486 1.00 91.12 77 ALA A C 1
ATOM 607 O O . ALA A 1 77 ? -39.102 -14.312 81.575 1.00 91.12 77 ALA A O 1
ATOM 608 N N . ILE A 1 78 ? -41.201 -14.733 82.242 1.00 92.62 78 ILE A N 1
ATOM 609 C CA . ILE A 1 78 ? -41.756 -14.862 80.887 1.00 92.62 78 ILE A CA 1
ATOM 610 C C . ILE A 1 78 ? -41.781 -13.498 80.190 1.00 92.62 78 ILE A C 1
ATOM 612 O O . ILE A 1 78 ? -41.319 -13.416 79.056 1.00 92.62 78 ILE A O 1
ATOM 616 N N . LEU A 1 79 ? -42.248 -12.440 80.864 1.00 93.62 79 LEU A N 1
ATOM 617 C CA . LEU A 1 79 ? -42.255 -11.072 80.325 1.00 93.62 79 LEU A CA 1
ATOM 618 C C . LEU A 1 79 ? -40.840 -10.577 80.000 1.00 93.62 79 LEU A C 1
ATOM 620 O O . LEU A 1 79 ? -40.609 -10.024 78.927 1.00 93.62 79 LEU A O 1
ATOM 624 N N . GLU A 1 80 ? -39.876 -10.812 80.890 1.00 94.56 80 GLU A N 1
ATOM 625 C CA . GLU A 1 80 ? -38.470 -10.470 80.653 1.00 94.56 80 GLU A CA 1
ATOM 626 C C . GLU A 1 80 ? -37.899 -11.242 79.457 1.00 94.56 80 GLU A C 1
ATOM 628 O O . GLU A 1 80 ? -37.207 -10.669 78.613 1.00 94.56 80 GLU A O 1
ATOM 633 N N . ARG A 1 81 ? -38.219 -12.536 79.337 1.00 94.94 81 ARG A N 1
ATOM 634 C CA . ARG A 1 81 ? -37.788 -13.368 78.207 1.00 94.94 81 ARG A CA 1
ATOM 635 C C . ARG A 1 81 ? -38.433 -12.935 76.892 1.00 94.94 81 ARG A C 1
ATOM 637 O O . ARG A 1 81 ? -37.750 -12.906 75.873 1.00 94.94 81 ARG A O 1
ATOM 644 N N . GLU A 1 82 ? -39.718 -12.597 76.898 1.00 95.38 82 GLU A N 1
ATOM 645 C CA . GLU A 1 82 ? -40.414 -12.042 75.735 1.00 95.38 82 GLU A CA 1
ATOM 646 C C . GLU A 1 82 ? -39.762 -10.727 75.304 1.00 95.38 82 GLU A C 1
ATOM 648 O O . GLU A 1 82 ? -39.431 -10.561 74.132 1.00 95.38 82 GLU A O 1
ATOM 653 N N . GLN A 1 83 ? -39.484 -9.831 76.254 1.00 94.88 83 GLN A N 1
ATOM 654 C CA . GLN A 1 83 ? -38.821 -8.562 75.972 1.00 94.88 83 GLN A CA 1
ATOM 655 C C . GLN A 1 83 ? -37.420 -8.767 75.378 1.00 94.88 83 GLN A C 1
ATOM 657 O O . GLN A 1 83 ? -37.056 -8.079 74.426 1.00 94.88 83 GLN A O 1
ATOM 662 N N . GLN A 1 84 ? -36.652 -9.741 75.878 1.00 95.62 84 GLN A N 1
ATOM 663 C CA . GLN A 1 84 ? -35.358 -10.119 75.298 1.00 95.62 84 GLN A CA 1
ATOM 664 C C . GLN A 1 84 ? -35.494 -10.652 73.866 1.00 95.62 84 GLN A C 1
ATOM 666 O O . GLN A 1 84 ? -34.693 -10.295 73.004 1.00 95.62 84 GLN A O 1
ATOM 671 N N . ILE A 1 85 ? -36.504 -11.485 73.595 1.00 96.44 85 ILE A N 1
ATOM 672 C CA . ILE A 1 85 ? -36.768 -12.012 72.249 1.00 96.44 85 ILE A CA 1
ATOM 673 C C . ILE A 1 85 ? -37.162 -10.878 71.300 1.00 96.44 85 ILE A C 1
ATOM 675 O O . ILE A 1 85 ? -36.627 -10.812 70.197 1.00 96.44 85 ILE A O 1
ATOM 679 N N . LEU A 1 86 ? -38.049 -9.973 71.724 1.00 96.44 86 LEU A N 1
ATOM 680 C CA . LEU A 1 86 ? -38.476 -8.824 70.925 1.00 96.44 86 LEU A CA 1
ATOM 681 C C . LEU A 1 86 ? -37.296 -7.907 70.600 1.00 96.44 86 LEU A C 1
ATOM 683 O O . LEU A 1 86 ? -37.084 -7.587 69.435 1.00 96.44 86 LEU A O 1
ATOM 687 N N . GLN A 1 87 ? -36.476 -7.557 71.593 1.00 96.31 87 GLN A N 1
ATOM 688 C CA . GLN A 1 87 ? -35.277 -6.744 71.367 1.00 96.31 87 GLN A CA 1
ATOM 689 C C . GLN A 1 87 ? -34.269 -7.441 70.447 1.00 96.31 87 GLN A C 1
ATOM 691 O O . GLN A 1 87 ? -33.695 -6.803 69.564 1.00 96.31 87 GLN A O 1
ATOM 696 N N . GLY A 1 88 ? -34.066 -8.751 70.622 1.00 96.12 88 GLY A N 1
ATOM 697 C CA . GLY A 1 88 ? -33.215 -9.548 69.739 1.00 96.12 88 GLY A CA 1
ATOM 698 C C . GLY A 1 88 ? -33.729 -9.558 68.298 1.00 96.12 88 GLY A C 1
ATOM 699 O O . GLY A 1 88 ? -32.963 -9.305 67.370 1.00 96.12 88 GLY A O 1
ATOM 700 N N . ALA A 1 89 ? -35.033 -9.772 68.115 1.00 97.00 89 ALA A N 1
ATOM 701 C CA . ALA A 1 89 ? -35.685 -9.770 66.811 1.00 97.00 89 ALA A CA 1
ATOM 702 C C . ALA A 1 89 ? -35.649 -8.388 66.142 1.00 97.00 89 ALA A C 1
ATOM 704 O O . ALA A 1 89 ? -35.420 -8.307 64.938 1.00 97.00 89 ALA A O 1
ATOM 705 N N . GLU A 1 90 ? -35.830 -7.301 66.898 1.00 95.56 90 GLU A N 1
ATOM 706 C CA . GLU A 1 90 ? -35.721 -5.929 66.389 1.00 95.56 90 GLU A CA 1
ATOM 707 C C . GLU A 1 90 ? -34.309 -5.621 65.887 1.00 95.56 90 GLU A C 1
ATOM 709 O O . GLU A 1 90 ? -34.149 -5.123 64.770 1.00 95.56 90 GLU A O 1
ATOM 714 N N . LEU A 1 91 ? -33.284 -5.962 66.674 1.00 97.31 91 LEU A N 1
ATOM 715 C CA . LEU A 1 91 ? -31.881 -5.812 66.282 1.00 97.31 91 LEU A CA 1
ATOM 716 C C . LEU A 1 91 ? -31.553 -6.630 65.031 1.00 97.31 91 LEU A C 1
ATOM 718 O O . LEU A 1 91 ? -30.887 -6.142 64.118 1.00 97.31 91 LEU A O 1
ATOM 722 N N . GLU A 1 92 ? -32.024 -7.873 64.968 1.00 97.19 92 GLU A N 1
ATOM 723 C CA . GLU A 1 92 ? -31.773 -8.752 63.830 1.00 97.19 92 GLU A CA 1
ATOM 724 C C . GLU A 1 92 ? -32.517 -8.289 62.571 1.00 97.19 92 GLU A C 1
ATOM 726 O O . GLU A 1 92 ? -31.936 -8.264 61.485 1.00 97.19 92 GLU A O 1
ATOM 731 N N . ALA A 1 93 ? -33.757 -7.814 62.710 1.00 97.38 93 ALA A N 1
ATOM 732 C CA . ALA A 1 93 ? -34.507 -7.195 61.623 1.00 97.38 93 ALA A CA 1
ATOM 733 C C . ALA A 1 93 ? -33.807 -5.934 61.095 1.00 97.38 93 ALA A C 1
ATOM 735 O O . ALA A 1 93 ? -33.648 -5.781 59.882 1.00 97.38 93 ALA A O 1
ATOM 736 N N . GLN A 1 94 ? -33.332 -5.060 61.987 1.00 96.94 94 GLN A N 1
ATOM 737 C CA . GLN A 1 94 ? -32.571 -3.862 61.617 1.00 96.94 94 GLN A CA 1
ATOM 738 C C . GLN A 1 94 ? -31.287 -4.233 60.871 1.00 96.94 94 GLN A C 1
ATOM 740 O O . GLN A 1 94 ? -31.008 -3.675 59.810 1.00 96.94 94 GLN A O 1
ATOM 745 N N . ARG A 1 95 ? -30.559 -5.242 61.358 1.00 97.56 95 ARG A N 1
ATOM 746 C CA . ARG A 1 95 ? -29.354 -5.759 60.701 1.00 97.56 95 ARG A CA 1
ATOM 747 C C . ARG A 1 95 ? -29.647 -6.315 59.309 1.00 97.56 95 ARG A C 1
ATOM 749 O O . ARG A 1 95 ? -28.898 -6.042 58.375 1.00 97.56 95 ARG A O 1
ATOM 756 N N . MET A 1 96 ? -30.728 -7.080 59.150 1.00 97.94 96 MET A N 1
ATOM 757 C CA . MET A 1 96 ? -31.133 -7.614 57.845 1.00 97.94 96 MET A CA 1
ATOM 758 C C . MET A 1 96 ? -31.467 -6.498 56.856 1.00 97.94 96 MET A C 1
ATOM 760 O O . MET A 1 96 ? -31.031 -6.557 55.707 1.00 97.94 96 MET A O 1
ATOM 764 N N . ILE A 1 97 ? -32.204 -5.475 57.296 1.00 97.69 97 ILE A N 1
ATOM 765 C CA . ILE A 1 97 ? -32.541 -4.309 56.471 1.00 97.69 97 ILE A CA 1
ATOM 766 C C . ILE A 1 97 ? -31.268 -3.576 56.041 1.00 97.69 97 ILE A C 1
ATOM 768 O O . ILE A 1 97 ? -31.120 -3.233 54.868 1.00 97.69 97 ILE A O 1
ATOM 772 N N . GLU A 1 98 ? -30.329 -3.372 56.961 1.00 97.56 98 GLU A N 1
ATOM 773 C CA . GLU A 1 98 ? -29.076 -2.676 56.680 1.00 97.56 98 GLU A CA 1
ATOM 774 C C . GLU A 1 98 ? -28.208 -3.438 55.667 1.00 97.56 98 GLU A C 1
ATOM 776 O O . GLU A 1 98 ? -27.762 -2.857 54.675 1.00 97.56 98 GLU A O 1
ATOM 781 N N . VAL A 1 99 ? -28.052 -4.756 55.839 1.00 97.75 99 VAL A N 1
ATOM 782 C CA . VAL A 1 99 ? -27.336 -5.617 54.882 1.00 97.75 99 VAL A CA 1
ATOM 783 C C . VAL A 1 99 ? -28.035 -5.633 53.521 1.00 97.75 99 VAL A C 1
ATOM 785 O O . VAL A 1 99 ? -27.374 -5.504 52.490 1.00 97.75 99 VAL A O 1
ATOM 788 N N . ALA A 1 100 ? -29.366 -5.740 53.492 1.00 97.38 100 ALA A N 1
ATOM 789 C CA . ALA A 1 100 ? -30.131 -5.709 52.248 1.00 97.38 100 ALA A CA 1
ATOM 790 C C . ALA A 1 100 ? -29.968 -4.371 51.508 1.00 97.38 100 ALA A C 1
ATOM 792 O O . ALA A 1 100 ? -29.821 -4.356 50.285 1.00 97.38 100 ALA A O 1
ATOM 793 N N . HIS A 1 101 ? -29.948 -3.246 52.230 1.00 96.81 101 HIS A N 1
ATOM 794 C CA . HIS A 1 101 ? -29.698 -1.932 51.642 1.00 96.81 101 HIS A CA 1
ATOM 795 C C . HIS A 1 101 ? -28.280 -1.796 51.089 1.00 96.81 101 HIS A C 1
ATOM 797 O O . HIS A 1 101 ? -28.128 -1.301 49.970 1.00 96.81 101 HIS A O 1
ATOM 803 N N . GLN A 1 102 ? -27.264 -2.247 51.828 1.00 97.00 102 GLN A N 1
ATOM 804 C CA . GLN A 1 102 ? -25.875 -2.226 51.361 1.00 97.00 102 GLN A CA 1
ATOM 805 C C . GLN A 1 102 ? -25.703 -3.064 50.092 1.00 97.00 102 GLN A C 1
ATOM 807 O O . GLN A 1 102 ? -25.115 -2.603 49.115 1.00 97.00 102 GLN A O 1
ATOM 812 N N . GLU A 1 103 ? -26.281 -4.264 50.059 1.00 95.75 103 GLU A N 1
ATOM 813 C CA . GLU A 1 103 ? -26.195 -5.133 48.888 1.00 95.75 103 GLU A CA 1
ATOM 814 C C . GLU A 1 103 ? -26.959 -4.551 47.688 1.00 95.75 103 GLU A C 1
ATOM 816 O O . GLU A 1 103 ? -26.465 -4.569 46.561 1.00 95.75 103 GLU A O 1
ATOM 821 N N . ALA A 1 104 ? -28.129 -3.945 47.916 1.00 94.62 104 ALA A N 1
ATOM 822 C CA . ALA A 1 104 ? -28.871 -3.251 46.866 1.00 94.62 104 ALA A CA 1
ATOM 823 C C . ALA A 1 104 ? -28.104 -2.044 46.297 1.00 94.62 104 ALA A C 1
ATOM 825 O O . ALA A 1 104 ? -28.193 -1.776 45.097 1.00 94.62 104 ALA A O 1
ATOM 826 N N . GLN A 1 105 ? -27.358 -1.313 47.134 1.00 95.06 105 GLN A N 1
ATOM 827 C CA . GLN A 1 105 ? -26.464 -0.243 46.683 1.00 95.06 105 GLN A CA 1
ATOM 828 C C . GLN A 1 105 ? -25.314 -0.813 45.847 1.00 95.06 105 GLN A C 1
ATOM 830 O O . GLN A 1 105 ? -25.110 -0.362 44.722 1.00 95.06 105 GLN A O 1
ATOM 835 N N . ARG A 1 106 ? -24.658 -1.878 46.322 1.00 94.88 106 ARG A N 1
ATOM 836 C CA . ARG A 1 106 ? -23.569 -2.554 45.604 1.00 94.88 106 ARG A CA 1
ATOM 837 C C . ARG A 1 106 ? -23.991 -3.029 44.214 1.00 94.88 106 ARG A C 1
ATOM 839 O O . ARG A 1 106 ? -23.317 -2.727 43.235 1.00 94.88 106 ARG A O 1
ATOM 846 N N . ILE A 1 107 ? -25.136 -3.707 44.106 1.00 94.56 107 ILE A N 1
ATOM 847 C CA . ILE A 1 107 ? -25.670 -4.188 42.819 1.00 94.56 107 ILE A CA 1
ATOM 848 C C . ILE A 1 107 ? -25.975 -3.017 41.873 1.00 94.56 107 ILE A C 1
ATOM 850 O O . ILE A 1 107 ? -25.726 -3.110 40.669 1.00 94.56 107 ILE A O 1
ATOM 854 N N . LYS A 1 108 ? -26.511 -1.904 42.392 1.00 93.62 108 LYS A N 1
ATOM 855 C CA . LYS A 1 108 ? -26.765 -0.703 41.583 1.00 93.62 108 LYS A CA 1
ATOM 856 C C . LYS A 1 108 ? -25.473 -0.082 41.067 1.00 93.62 108 LYS A C 1
ATOM 858 O O . LYS A 1 108 ? -25.418 0.258 39.887 1.00 93.62 108 LYS A O 1
ATOM 863 N N . ASP A 1 109 ? -24.456 0.030 41.911 1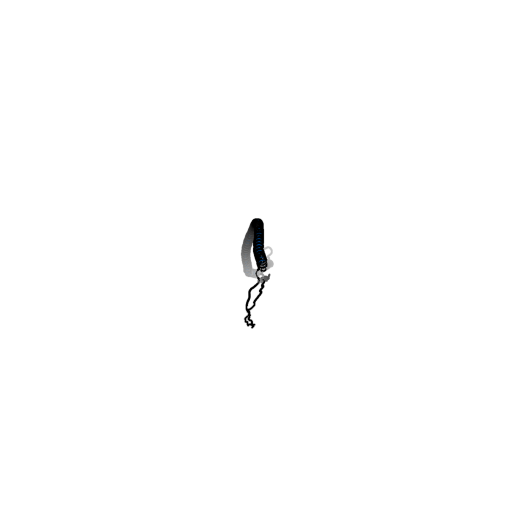.00 94.31 109 ASP A N 1
ATOM 864 C CA . ASP A 1 109 ? -23.159 0.583 41.524 1.00 94.31 109 ASP A CA 1
ATOM 865 C C . ASP A 1 109 ? -22.477 -0.305 40.476 1.00 94.31 109 ASP A C 1
ATOM 867 O O . ASP A 1 109 ? -22.038 0.190 39.436 1.00 94.31 109 ASP A O 1
ATOM 871 N N . GLU A 1 110 ? -22.481 -1.627 40.683 1.00 93.75 110 GLU A N 1
ATOM 872 C CA . GLU A 1 110 ? -21.994 -2.605 39.704 1.00 93.75 110 GLU A CA 1
ATOM 873 C C . GLU A 1 110 ? -22.744 -2.477 38.366 1.00 93.75 110 GLU A C 1
ATOM 875 O O . GLU A 1 110 ? -22.119 -2.395 37.305 1.00 93.75 110 GLU A O 1
ATOM 880 N N . SER A 1 111 ? -24.078 -2.367 38.393 1.00 93.06 111 SER A N 1
ATOM 881 C CA . SER A 1 111 ? -24.886 -2.144 37.186 1.00 93.06 111 SER A CA 1
ATOM 882 C C . SER A 1 111 ? -24.562 -0.811 36.504 1.00 93.06 111 SER A C 1
ATOM 884 O O . SER A 1 111 ? -24.547 -0.746 35.274 1.00 93.06 111 SER A O 1
ATOM 886 N N . GLY A 1 112 ? -24.311 0.252 37.270 1.00 93.81 112 GLY A N 1
ATOM 887 C CA . GLY A 1 112 ? -23.941 1.564 36.739 1.00 93.81 112 GLY A CA 1
ATOM 888 C C . GLY A 1 112 ? -22.589 1.539 36.026 1.00 93.81 112 GLY A C 1
ATOM 889 O O . GLY A 1 112 ? -22.459 2.077 34.925 1.00 93.81 112 GLY A O 1
ATOM 890 N N . ILE A 1 113 ? -21.600 0.850 36.603 1.00 95.62 113 ILE A N 1
ATOM 891 C CA . ILE A 1 113 ? -20.281 0.653 35.987 1.00 95.62 113 ILE A CA 1
ATOM 892 C C . ILE A 1 113 ? -20.414 -0.136 34.681 1.00 95.62 113 ILE A C 1
ATOM 894 O O . ILE A 1 113 ? -19.829 0.258 33.673 1.00 95.62 113 ILE A O 1
ATOM 898 N N . ILE A 1 114 ? -21.211 -1.211 34.669 1.00 95.75 114 ILE A N 1
ATOM 899 C CA . ILE A 1 114 ? -21.430 -2.029 33.467 1.00 95.75 114 ILE A CA 1
ATOM 900 C C . ILE A 1 114 ? -22.093 -1.207 32.357 1.00 95.75 114 ILE A C 1
ATOM 902 O O . ILE A 1 114 ? -21.631 -1.253 31.218 1.00 95.75 114 ILE A O 1
ATOM 906 N N . GLN A 1 115 ? -23.132 -0.428 32.673 1.00 94.38 115 GLN A N 1
ATOM 907 C CA . GLN A 1 115 ? -23.804 0.427 31.687 1.00 94.38 115 GLN A CA 1
ATOM 908 C C . GLN A 1 115 ? -22.861 1.487 31.117 1.00 94.38 115 GLN A C 1
ATOM 910 O O . GLN A 1 115 ? -22.829 1.699 29.905 1.00 94.38 115 GLN A O 1
ATOM 915 N N . LYS A 1 116 ? -22.055 2.124 31.973 1.00 96.00 116 LYS A N 1
ATOM 916 C CA . LYS A 1 116 ? -21.057 3.102 31.534 1.00 96.00 116 LYS A CA 1
ATOM 917 C C . LYS A 1 116 ? -20.004 2.461 30.627 1.00 96.00 116 LYS A C 1
ATOM 919 O O . LYS A 1 116 ? -19.730 2.989 29.554 1.00 96.00 116 LYS A O 1
ATOM 924 N N . ALA A 1 117 ? -19.466 1.307 31.019 1.00 96.31 117 ALA A N 1
ATOM 925 C CA . ALA A 1 117 ? -18.491 0.574 30.218 1.00 96.31 117 ALA A CA 1
ATOM 926 C C . ALA A 1 117 ? -19.075 0.123 28.868 1.00 96.31 117 ALA A C 1
ATOM 928 O O . ALA A 1 117 ? -18.388 0.190 27.852 1.00 96.31 117 ALA A O 1
ATOM 929 N N . GLN A 1 118 ? -20.345 -0.298 28.834 1.00 96.12 118 GLN A N 1
ATOM 930 C CA . GLN A 1 118 ? -21.050 -0.630 27.592 1.00 96.12 118 GLN A CA 1
ATOM 931 C C . GLN A 1 118 ? -21.204 0.591 26.686 1.00 96.12 118 GLN A C 1
ATOM 933 O O . GLN A 1 118 ? -20.870 0.511 25.508 1.00 96.12 118 GLN A O 1
ATOM 938 N N . TYR A 1 119 ? -21.639 1.726 27.236 1.00 97.25 119 TYR A N 1
ATOM 939 C CA . TYR A 1 119 ? -21.776 2.967 26.478 1.00 97.25 119 TYR A CA 1
ATOM 940 C C . TYR A 1 119 ? -20.443 3.414 25.869 1.00 97.25 119 TYR A C 1
ATOM 942 O O . TYR A 1 119 ? -20.376 3.705 24.677 1.00 97.25 119 TYR A O 1
ATOM 950 N N . GLU A 1 120 ? -19.369 3.419 26.661 1.00 97.81 120 GLU A N 1
ATOM 951 C CA . GLU A 1 120 ? -18.026 3.755 26.180 1.00 97.81 120 GLU A CA 1
ATOM 952 C C . GLU A 1 120 ? -17.554 2.764 25.109 1.00 97.81 120 GLU A C 1
ATOM 954 O O . GLU A 1 120 ? -17.064 3.180 24.062 1.00 97.81 120 GLU A O 1
ATOM 959 N N . ALA A 1 121 ? -17.751 1.458 25.315 1.00 97.81 121 ALA A N 1
ATOM 960 C CA . ALA A 1 121 ? -17.382 0.442 24.333 1.00 97.81 121 ALA A CA 1
ATOM 961 C C . ALA A 1 121 ? -18.129 0.617 23.002 1.00 97.81 121 ALA A C 1
ATOM 963 O O . ALA A 1 121 ? -17.528 0.463 21.939 1.00 97.81 121 ALA A O 1
ATOM 964 N N . ASP A 1 122 ? -19.419 0.944 23.039 1.00 97.62 122 ASP A N 1
ATOM 965 C CA . ASP A 1 122 ? -20.209 1.165 21.829 1.00 97.62 122 ASP A CA 1
ATOM 966 C C . ASP A 1 122 ? -19.842 2.483 21.138 1.00 97.62 122 ASP A C 1
ATOM 968 O O . ASP A 1 122 ? -19.758 2.516 19.909 1.00 97.62 122 ASP A O 1
ATOM 972 N N . GLN A 1 123 ? -19.505 3.530 21.898 1.00 98.06 123 GLN A N 1
ATOM 973 C CA . GLN A 1 123 ? -18.912 4.748 21.341 1.00 98.06 123 GLN A CA 1
ATOM 974 C C . GLN A 1 123 ? -17.584 4.461 20.637 1.00 98.06 123 GLN A C 1
ATOM 976 O O . GLN A 1 123 ? -17.391 4.884 19.498 1.00 98.06 123 GLN A O 1
ATOM 981 N N . TYR A 1 124 ? -16.687 3.700 21.270 1.00 98.12 124 TYR A N 1
ATOM 982 C CA . TYR A 1 124 ? -15.417 3.316 20.659 1.00 98.12 124 TYR A CA 1
ATOM 983 C C . TYR A 1 124 ? -15.621 2.496 19.387 1.00 98.12 124 TYR A C 1
ATOM 985 O O . TYR A 1 124 ? -14.946 2.748 18.392 1.00 98.12 124 TYR A O 1
ATOM 993 N N . LYS A 1 125 ? -16.566 1.548 19.373 1.00 98.00 125 LYS A N 1
ATOM 994 C CA . LYS A 1 125 ? -16.889 0.787 18.156 1.00 98.00 125 LYS A CA 1
ATOM 995 C C . LYS A 1 125 ? -17.396 1.694 17.041 1.00 98.00 125 LYS A C 1
ATOM 997 O O . LYS A 1 125 ? -16.939 1.543 15.914 1.00 98.00 125 LYS A O 1
ATOM 1002 N N . ALA A 1 126 ? -18.308 2.617 17.344 1.00 97.94 126 ALA A N 1
ATOM 1003 C CA . ALA A 1 126 ? -18.838 3.552 16.355 1.00 97.94 126 ALA A CA 1
ATOM 1004 C C . ALA A 1 126 ? -17.728 4.449 15.784 1.00 97.94 126 ALA A C 1
ATOM 1006 O O . ALA A 1 126 ? -17.639 4.618 14.569 1.00 97.94 126 ALA A O 1
ATOM 1007 N N . GLN A 1 127 ? -16.838 4.950 16.646 1.00 98.25 127 GLN A N 1
ATOM 1008 C CA . GLN A 1 127 ? -15.691 5.754 16.231 1.00 98.25 127 GLN A CA 1
ATOM 1009 C C . GLN A 1 127 ? -14.737 4.956 15.336 1.00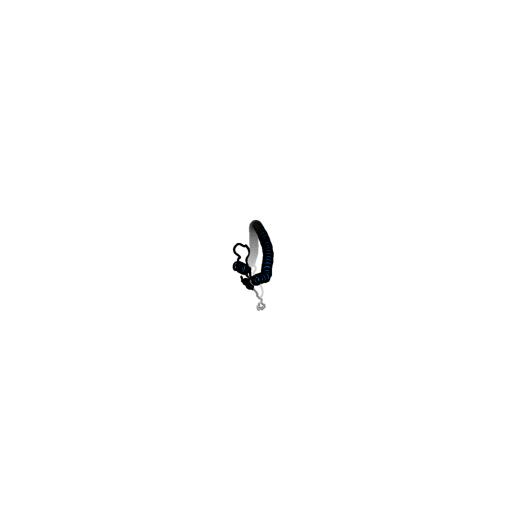 98.25 127 GLN A C 1
ATOM 1011 O O . GLN A 1 127 ? -14.398 5.403 14.246 1.00 98.25 127 GLN A O 1
ATOM 1016 N N . VAL A 1 128 ? -14.352 3.746 15.752 1.00 98.38 128 VAL A N 1
ATOM 1017 C CA . VAL A 1 128 ? -13.456 2.885 14.967 1.00 98.38 128 VAL A CA 1
ATOM 1018 C C . VAL A 1 128 ? -14.083 2.515 13.625 1.00 98.38 128 VAL A C 1
ATOM 1020 O O . VAL A 1 128 ? -13.388 2.513 12.617 1.00 98.38 128 VAL A O 1
ATOM 1023 N N . GLN A 1 129 ? -15.389 2.239 13.578 1.00 98.12 129 GLN A N 1
ATOM 1024 C CA . GLN A 1 129 ? -16.094 1.986 12.319 1.00 98.12 129 GLN A CA 1
ATOM 1025 C C . GLN A 1 129 ? -16.027 3.197 11.387 1.00 98.12 129 GLN A C 1
ATOM 1027 O O . GLN A 1 129 ? -15.688 3.046 10.216 1.00 98.12 129 GLN A O 1
ATOM 1032 N N . GLN A 1 130 ? -16.285 4.398 11.909 1.00 98.31 130 GLN A N 1
ATOM 1033 C CA . GLN A 1 130 ? -16.181 5.626 11.129 1.00 98.31 130 GLN A CA 1
ATOM 1034 C C . GLN A 1 130 ? -14.753 5.860 10.612 1.00 98.31 130 GLN A C 1
ATOM 1036 O O . GLN A 1 130 ? -14.581 6.233 9.450 1.00 98.31 130 GLN A O 1
ATOM 1041 N N . ASP A 1 131 ? -13.741 5.619 11.444 1.00 98.25 131 ASP A N 1
ATOM 1042 C CA . ASP A 1 131 ? -12.334 5.786 11.075 1.00 98.25 131 ASP A CA 1
ATOM 1043 C C . ASP A 1 131 ? -11.906 4.755 10.022 1.00 98.25 131 ASP A C 1
ATOM 1045 O O . ASP A 1 131 ? -11.233 5.104 9.052 1.00 98.25 131 ASP A O 1
ATOM 1049 N N . CYS A 1 132 ? -12.340 3.498 10.160 1.00 98.00 132 CYS A N 1
ATOM 1050 C CA . CYS A 1 132 ? -12.111 2.456 9.162 1.00 98.00 132 CYS A CA 1
ATOM 1051 C C . CYS A 1 132 ? -12.768 2.804 7.823 1.00 98.00 132 CYS A C 1
ATOM 1053 O O . CYS A 1 132 ? -12.112 2.698 6.787 1.00 98.00 132 CYS A O 1
ATOM 1055 N N . ASP A 1 133 ? -14.019 3.266 7.832 1.00 98.25 133 ASP A N 1
ATOM 1056 C CA . ASP A 1 133 ? -14.727 3.685 6.621 1.00 98.25 133 ASP A CA 1
ATOM 1057 C C . ASP A 1 133 ? -14.043 4.887 5.957 1.00 98.25 133 ASP A C 1
ATOM 1059 O O . ASP A 1 133 ? -13.915 4.944 4.730 1.00 98.25 133 ASP A O 1
ATOM 1063 N N . ALA A 1 134 ? -13.593 5.861 6.752 1.00 98.38 134 ALA A N 1
ATOM 1064 C CA . ALA A 1 134 ? -12.869 7.026 6.258 1.00 98.38 134 ALA A CA 1
ATOM 1065 C C . ALA A 1 134 ? -11.526 6.625 5.634 1.00 98.38 134 ALA A C 1
ATOM 1067 O O . ALA A 1 134 ? -11.229 7.031 4.508 1.00 98.38 134 ALA A O 1
ATOM 1068 N N . LEU A 1 135 ? -10.757 5.775 6.320 1.00 98.25 135 LEU A N 1
ATOM 1069 C CA . LEU A 1 135 ? -9.485 5.258 5.826 1.00 98.25 135 LEU A CA 1
ATOM 1070 C C . LEU A 1 135 ? -9.677 4.436 4.549 1.00 98.25 135 LEU A C 1
ATOM 1072 O O . LEU A 1 135 ? -8.930 4.609 3.591 1.00 98.25 135 LEU A O 1
ATOM 1076 N N . GLN A 1 136 ? -10.702 3.584 4.494 1.00 98.31 136 GLN A N 1
ATOM 1077 C CA . GLN A 1 136 ? -11.006 2.795 3.304 1.00 98.31 136 GLN A CA 1
ATOM 1078 C C . GLN A 1 136 ? -11.323 3.695 2.104 1.00 98.31 136 GLN A C 1
ATOM 1080 O O . GLN A 1 136 ? -10.802 3.462 1.013 1.00 98.31 136 GLN A O 1
ATOM 1085 N N . ARG A 1 137 ? -12.131 4.747 2.297 1.00 98.38 137 ARG A N 1
ATOM 1086 C CA . ARG A 1 137 ? -12.422 5.727 1.237 1.00 98.38 137 ARG A CA 1
ATOM 1087 C C . ARG A 1 137 ? -11.164 6.461 0.788 1.00 98.38 137 ARG A C 1
ATOM 1089 O O . ARG A 1 137 ? -10.985 6.645 -0.412 1.00 98.38 137 ARG A O 1
ATOM 1096 N N . GLN A 1 138 ? -10.298 6.852 1.720 1.00 98.38 138 GLN A N 1
ATOM 1097 C CA . GLN A 1 138 ? -9.033 7.506 1.394 1.00 98.38 138 GLN A CA 1
ATOM 1098 C C . GLN A 1 138 ? -8.132 6.587 0.563 1.00 98.38 138 GLN A C 1
ATOM 1100 O O . GLN A 1 138 ? -7.699 6.975 -0.518 1.00 98.38 138 GLN A O 1
ATOM 1105 N N . VAL A 1 139 ? -7.909 5.350 1.015 1.00 98.38 139 VAL A N 1
ATOM 1106 C CA . VAL A 1 139 ? -7.083 4.369 0.294 1.00 98.38 139 VAL A CA 1
ATOM 1107 C C . VAL A 1 139 ? -7.655 4.094 -1.092 1.00 98.38 139 VAL A C 1
ATOM 1109 O O . VAL A 1 139 ? -6.903 4.009 -2.060 1.00 98.38 139 VAL A O 1
ATOM 1112 N N . GLN A 1 140 ? -8.980 3.995 -1.218 1.00 98.38 140 GLN A N 1
ATOM 1113 C CA . GLN A 1 140 ? -9.623 3.815 -2.515 1.00 98.38 140 GLN A CA 1
ATOM 1114 C C . GLN A 1 140 ? -9.360 5.007 -3.448 1.00 98.38 140 GLN A C 1
ATOM 1116 O O . GLN A 1 140 ? -8.985 4.800 -4.601 1.00 98.38 140 GLN A O 1
ATOM 1121 N N . GLN A 1 141 ? -9.486 6.241 -2.955 1.00 98.44 141 GLN A N 1
ATOM 1122 C CA . GLN A 1 141 ? -9.193 7.447 -3.737 1.00 98.44 141 GLN A CA 1
ATOM 1123 C C . GLN A 1 141 ? -7.721 7.527 -4.156 1.00 98.44 141 GLN A C 1
ATOM 1125 O O . GLN A 1 141 ? -7.432 7.845 -5.308 1.00 98.44 141 GLN A O 1
ATOM 1130 N N . GLU A 1 142 ? -6.793 7.213 -3.252 1.00 98.38 142 GLU A N 1
ATOM 1131 C CA . GLU A 1 142 ? -5.357 7.182 -3.544 1.00 98.38 142 GLU A CA 1
ATOM 1132 C C . GLU A 1 142 ? -5.021 6.110 -4.586 1.00 98.38 142 GLU A C 1
ATOM 1134 O O . GLU A 1 142 ? -4.286 6.377 -5.537 1.00 98.38 142 GLU A O 1
ATOM 1139 N N . CYS A 1 143 ? -5.611 4.918 -4.462 1.00 98.38 143 CYS A N 1
ATOM 1140 C CA . CYS A 1 143 ? -5.441 3.840 -5.431 1.00 98.38 143 CYS A CA 1
ATOM 1141 C C . CYS A 1 143 ? -5.978 4.234 -6.813 1.00 98.38 143 CYS A C 1
ATOM 1143 O O . CYS A 1 143 ? -5.297 4.023 -7.815 1.00 98.38 143 CYS A O 1
ATOM 1145 N N . GLU A 1 144 ? -7.170 4.834 -6.886 1.00 98.38 144 GLU A N 1
ATOM 1146 C CA . GLU A 1 144 ? -7.744 5.326 -8.143 1.00 98.38 144 GLU A CA 1
ATOM 1147 C C . GLU A 1 144 ? -6.890 6.441 -8.766 1.00 98.38 144 GLU A C 1
ATOM 1149 O O . GLU A 1 144 ? -6.686 6.461 -9.983 1.00 98.38 144 GLU A O 1
ATOM 1154 N N . ALA A 1 145 ? -6.366 7.361 -7.952 1.00 98.38 145 ALA A N 1
ATOM 1155 C CA . ALA A 1 145 ? -5.481 8.425 -8.413 1.00 98.38 145 ALA A CA 1
ATOM 1156 C C . ALA A 1 145 ? -4.170 7.861 -8.978 1.00 98.38 145 ALA A C 1
ATOM 1158 O O . ALA A 1 145 ? -3.777 8.226 -10.088 1.00 98.38 145 ALA A O 1
ATOM 1159 N N . LEU A 1 146 ? -3.543 6.923 -8.262 1.00 98.31 146 LEU A N 1
ATOM 1160 C CA . LEU A 1 146 ? -2.312 6.270 -8.698 1.00 98.31 146 LEU A CA 1
ATOM 1161 C C . LEU A 1 146 ? -2.532 5.472 -9.987 1.00 98.31 146 LEU A C 1
ATOM 1163 O O . LEU A 1 146 ? -1.749 5.595 -10.923 1.00 98.31 146 LEU A O 1
ATOM 1167 N N . GLN A 1 147 ? -3.633 4.723 -10.086 1.00 98.19 147 GLN A N 1
ATOM 1168 C CA . GLN A 1 147 ? -3.991 4.005 -11.312 1.00 98.19 147 GLN A CA 1
ATOM 1169 C C . GLN A 1 147 ? -4.142 4.952 -12.506 1.00 98.19 147 GLN A C 1
ATOM 1171 O O . GLN A 1 147 ? -3.613 4.672 -13.582 1.00 98.19 147 GLN A O 1
ATOM 1176 N N . ARG A 1 148 ? -4.829 6.089 -12.330 1.00 98.31 148 ARG A N 1
ATOM 1177 C CA . ARG A 1 148 ? -4.971 7.096 -13.395 1.00 98.31 148 ARG A CA 1
ATOM 1178 C C . ARG A 1 148 ? -3.623 7.679 -13.797 1.00 98.31 148 ARG A C 1
ATOM 1180 O O . ARG A 1 148 ? -3.377 7.823 -14.992 1.00 98.31 148 ARG A O 1
ATOM 1187 N N . GLN A 1 149 ? -2.762 7.988 -12.831 1.00 98.44 149 GLN A N 1
ATOM 1188 C CA . GLN A 1 149 ? -1.422 8.498 -13.101 1.00 98.44 149 GLN A CA 1
ATOM 1189 C C . GLN A 1 149 ? -0.592 7.480 -13.892 1.00 98.44 149 GLN A C 1
ATOM 1191 O O . GLN A 1 149 ? -0.081 7.810 -14.959 1.00 98.44 149 GLN A O 1
ATOM 1196 N N . THR A 1 150 ? -0.514 6.232 -13.427 1.00 98.06 150 THR A N 1
ATOM 1197 C CA . THR A 1 150 ? 0.239 5.176 -14.115 1.00 98.06 150 THR A CA 1
ATOM 1198 C C . THR A 1 150 ? -0.301 4.928 -15.521 1.00 98.06 150 THR A C 1
ATOM 1200 O O . THR A 1 150 ? 0.480 4.755 -16.454 1.00 98.06 150 THR A O 1
ATOM 1203 N N . GLN A 1 151 ? -1.624 4.957 -15.709 1.00 98.31 151 GLN A N 1
ATOM 1204 C CA . GLN A 1 151 ? -2.229 4.821 -17.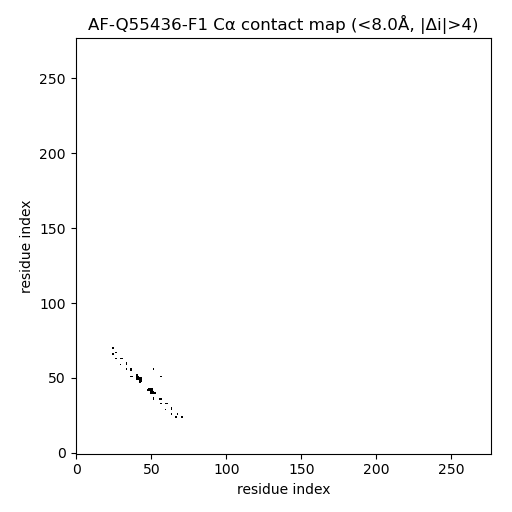033 1.00 98.31 151 GLN A CA 1
ATOM 1205 C C . GLN A 1 151 ? -1.812 5.971 -17.960 1.00 98.31 151 GLN A C 1
ATOM 1207 O O . GLN A 1 151 ? -1.415 5.728 -19.098 1.00 98.31 151 GLN A O 1
ATOM 1212 N N . GLN A 1 152 ? -1.837 7.212 -17.467 1.00 98.50 152 GLN A N 1
ATOM 1213 C CA . GLN A 1 152 ? -1.387 8.376 -18.230 1.00 98.50 152 GLN A CA 1
ATOM 1214 C C . GLN A 1 152 ? 0.094 8.282 -18.602 1.00 98.50 152 GLN A C 1
ATOM 1216 O O . GLN A 1 152 ? 0.436 8.549 -19.752 1.00 98.50 152 GLN A O 1
ATOM 1221 N N . GLU A 1 153 ? 0.958 7.878 -17.670 1.00 98.31 153 GLU A N 1
ATOM 1222 C CA . GLU A 1 153 ? 2.393 7.676 -17.909 1.00 98.31 153 GLU A CA 1
ATOM 1223 C C . GLU A 1 153 ? 2.654 6.564 -18.936 1.00 98.31 153 GLU A C 1
ATOM 1225 O O . GLU A 1 153 ? 3.498 6.701 -19.822 1.00 98.31 153 GLU A O 1
ATOM 1230 N N . CYS A 1 154 ? 1.887 5.476 -18.877 1.00 98.19 154 CYS A N 1
ATOM 1231 C CA . CYS A 1 154 ? 1.964 4.409 -19.870 1.00 98.19 154 CYS A CA 1
ATOM 1232 C C . CYS A 1 154 ? 1.527 4.903 -21.258 1.00 98.19 154 CYS A C 1
ATOM 1234 O O . CYS A 1 154 ? 2.171 4.592 -22.262 1.00 98.19 154 CYS A O 1
ATOM 1236 N N . ASP A 1 155 ? 0.461 5.704 -21.333 1.00 98.31 155 ASP A N 1
ATOM 1237 C CA . ASP A 1 155 ? -0.052 6.254 -22.589 1.00 98.31 155 ASP A CA 1
ATOM 1238 C C . ASP A 1 155 ? 0.859 7.341 -23.179 1.00 98.31 155 ASP A C 1
ATOM 1240 O O . ASP A 1 155 ? 0.937 7.492 -24.404 1.00 98.31 155 ASP A O 1
ATOM 1244 N N . THR A 1 156 ? 1.550 8.128 -22.350 1.00 98.50 156 THR A N 1
ATOM 1245 C CA . THR A 1 156 ? 2.565 9.083 -22.822 1.00 98.50 156 THR A CA 1
ATOM 1246 C C . THR A 1 156 ? 3.787 8.348 -23.346 1.00 98.50 156 THR A C 1
ATOM 1248 O O . THR A 1 156 ? 4.182 8.606 -24.484 1.00 98.50 156 THR A O 1
ATOM 1251 N N . LEU A 1 157 ? 4.320 7.387 -22.586 1.00 98.38 157 LEU A N 1
ATOM 1252 C CA . LEU A 1 157 ? 5.470 6.590 -23.002 1.00 98.38 157 LEU A CA 1
ATOM 1253 C C . LEU A 1 157 ? 5.173 5.841 -24.303 1.00 98.38 157 LEU A C 1
ATOM 1255 O O . LEU A 1 157 ? 5.940 5.919 -25.257 1.00 98.38 157 LEU A O 1
ATOM 1259 N N . ARG A 1 158 ? 4.007 5.193 -24.397 1.00 98.25 158 ARG A N 1
ATOM 1260 C CA . ARG A 1 158 ? 3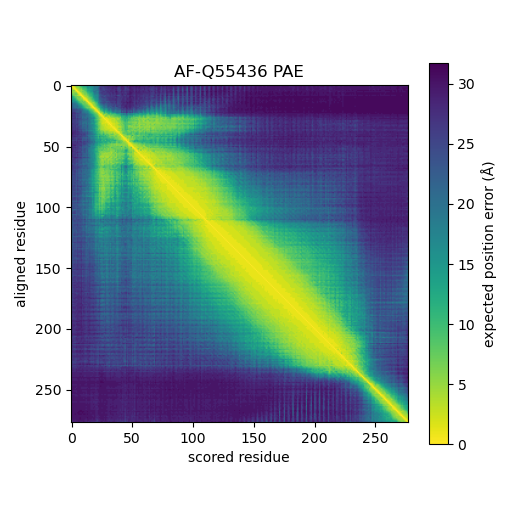.583 4.494 -25.615 1.00 98.25 158 ARG A CA 1
ATOM 1261 C C . ARG A 1 158 ? 3.533 5.424 -26.825 1.00 98.25 158 ARG A C 1
ATOM 1263 O O . ARG A 1 158 ? 3.987 5.037 -27.901 1.00 98.25 158 ARG A O 1
ATOM 1270 N N . ARG A 1 159 ? 2.993 6.639 -26.670 1.00 98.19 159 ARG A N 1
ATOM 1271 C CA . ARG A 1 159 ? 2.953 7.638 -27.752 1.00 98.19 159 ARG A CA 1
ATOM 1272 C C . ARG A 1 159 ? 4.350 8.098 -28.157 1.00 98.19 159 ARG A C 1
ATOM 1274 O O . ARG A 1 159 ? 4.604 8.215 -29.352 1.00 98.19 159 ARG A O 1
ATOM 1281 N N . GLN A 1 160 ? 5.239 8.322 -27.192 1.00 98.31 160 GLN A N 1
ATOM 1282 C CA . GLN A 1 160 ? 6.630 8.693 -27.456 1.00 98.31 160 GLN A CA 1
ATOM 1283 C C . GLN A 1 160 ? 7.349 7.593 -28.235 1.00 98.31 160 GLN A C 1
ATOM 1285 O O . GLN A 1 160 ? 7.839 7.855 -29.329 1.00 98.31 160 GLN A O 1
ATOM 1290 N N . THR A 1 161 ? 7.305 6.349 -27.753 1.00 98.06 161 THR A N 1
ATOM 1291 C CA . THR A 1 161 ? 7.942 5.210 -28.427 1.00 98.06 161 THR A CA 1
ATOM 1292 C C . THR A 1 161 ? 7.381 4.984 -29.831 1.00 98.06 161 THR A C 1
ATOM 1294 O O . THR A 1 161 ? 8.136 4.698 -30.755 1.00 98.06 161 THR A O 1
ATOM 1297 N N . MET A 1 162 ? 6.065 5.133 -30.035 1.00 98.25 162 MET A N 1
ATOM 1298 C CA . MET A 1 162 ? 5.479 5.055 -31.380 1.00 98.25 162 MET A CA 1
ATOM 1299 C C . MET A 1 162 ? 5.978 6.176 -32.298 1.00 98.25 162 MET A C 1
ATOM 1301 O O . MET A 1 162 ? 6.255 5.918 -33.468 1.00 98.25 162 MET A O 1
ATOM 1305 N N . GLY A 1 163 ? 6.103 7.400 -31.779 1.00 98.31 163 GLY A N 1
ATOM 1306 C CA . GLY A 1 163 ? 6.648 8.533 -32.525 1.00 98.31 163 GLY A CA 1
ATOM 1307 C C . GLY A 1 163 ? 8.106 8.315 -32.927 1.00 98.31 163 GLY A C 1
ATOM 1308 O O . GLY A 1 163 ? 8.448 8.473 -34.096 1.00 98.31 163 GLY A O 1
ATOM 1309 N N . GLU A 1 164 ? 8.944 7.881 -31.985 1.00 98.25 164 GLU A N 1
ATOM 1310 C CA . GLU A 1 164 ? 10.354 7.554 -32.228 1.00 98.25 164 GLU A CA 1
ATOM 1311 C C . GLU A 1 164 ? 10.506 6.421 -33.245 1.00 98.25 164 GLU A C 1
ATOM 1313 O O . GLU A 1 164 ? 11.317 6.519 -34.164 1.00 98.25 164 GLU A O 1
ATOM 1318 N N . LEU A 1 165 ? 9.695 5.365 -33.133 1.00 98.44 165 LEU A N 1
ATOM 1319 C CA . LEU A 1 165 ? 9.726 4.244 -34.070 1.00 98.44 165 LEU A CA 1
ATOM 1320 C C . LEU A 1 165 ? 9.374 4.695 -35.489 1.00 98.44 165 LEU A C 1
ATOM 1322 O O . LEU A 1 165 ? 10.053 4.304 -36.440 1.00 98.44 165 LEU A O 1
ATOM 1326 N N . GLU A 1 166 ? 8.341 5.525 -35.648 1.00 98.12 166 GLU A N 1
ATOM 1327 C CA . GLU A 1 166 ? 7.969 6.037 -36.967 1.00 98.12 166 GLU A CA 1
ATOM 1328 C C . GLU A 1 166 ? 9.043 6.982 -37.523 1.00 98.12 166 GLU A C 1
ATOM 1330 O O . GLU A 1 166 ? 9.359 6.908 -38.710 1.00 98.12 166 GLU A O 1
ATOM 1335 N N . GLN A 1 167 ? 9.675 7.799 -36.675 1.00 98.31 167 GLN A N 1
ATOM 1336 C CA . GLN A 1 167 ? 10.798 8.646 -37.076 1.00 98.31 167 GLN A CA 1
ATOM 1337 C C . GLN A 1 167 ? 11.996 7.813 -37.547 1.00 98.31 167 GLN A C 1
ATOM 1339 O O . GLN A 1 167 ? 12.518 8.060 -38.634 1.00 98.31 167 GLN A O 1
ATOM 1344 N N . ILE A 1 168 ? 12.407 6.803 -36.774 1.00 98.25 168 ILE A N 1
ATOM 1345 C CA . ILE A 1 168 ? 13.502 5.896 -37.145 1.00 98.25 168 ILE A CA 1
ATOM 1346 C C . ILE A 1 168 ? 13.173 5.211 -38.470 1.00 98.25 168 ILE A C 1
ATOM 1348 O O . ILE A 1 168 ? 13.984 5.225 -39.390 1.00 98.25 168 ILE A O 1
ATOM 1352 N N . LYS A 1 169 ? 11.956 4.677 -38.614 1.00 97.94 169 LYS A N 1
ATOM 1353 C CA . LYS A 1 169 ? 11.502 4.039 -39.853 1.00 97.94 169 LYS A CA 1
ATOM 1354 C C . LYS A 1 169 ? 11.580 4.984 -41.053 1.00 97.94 169 LYS A C 1
ATOM 1356 O O . LYS A 1 169 ? 12.021 4.559 -42.121 1.00 97.94 169 LYS A O 1
ATOM 1361 N N . GLN A 1 170 ? 11.167 6.241 -40.899 1.00 97.94 170 GLN A N 1
ATOM 1362 C CA . GLN A 1 170 ? 11.244 7.241 -41.966 1.00 97.94 170 GLN A CA 1
ATOM 1363 C C . GLN A 1 170 ? 12.691 7.559 -42.343 1.00 97.94 170 GLN A C 1
ATOM 1365 O O . GLN A 1 170 ? 13.018 7.524 -43.529 1.00 97.94 170 GLN A O 1
ATOM 1370 N N . VAL A 1 171 ? 13.554 7.812 -41.357 1.00 98.38 171 VAL A N 1
ATOM 1371 C CA . VAL A 1 171 ? 14.973 8.118 -41.585 1.00 98.38 171 VAL A CA 1
ATOM 1372 C C . VAL A 1 171 ? 15.673 6.938 -42.250 1.00 98.38 171 VAL A C 1
ATOM 1374 O O . VAL A 1 171 ? 16.240 7.103 -43.323 1.00 98.38 171 VAL A O 1
ATOM 1377 N N . THR A 1 172 ? 15.541 5.726 -41.704 1.00 96.75 172 THR A N 1
ATOM 1378 C CA . THR A 1 172 ? 16.141 4.522 -42.293 1.00 96.75 172 THR A CA 1
ATOM 1379 C C . THR A 1 172 ? 15.636 4.278 -43.714 1.00 96.75 172 THR A C 1
ATOM 1381 O O . THR A 1 172 ? 16.414 3.910 -44.592 1.00 96.75 172 THR A O 1
ATOM 1384 N N . HIS A 1 173 ? 14.346 4.506 -43.988 1.00 98.19 173 HIS A N 1
ATOM 1385 C CA . HIS A 1 173 ? 13.834 4.401 -45.352 1.00 98.19 173 HIS A CA 1
ATOM 1386 C C . HIS A 1 173 ? 14.494 5.426 -46.280 1.00 98.19 173 HIS A C 1
ATOM 1388 O O . HIS A 1 173 ? 14.935 5.061 -47.367 1.00 98.19 173 HIS A O 1
ATOM 1394 N N . GLN A 1 174 ? 14.587 6.688 -45.860 1.00 98.19 174 GLN A N 1
ATOM 1395 C CA . GLN A 1 174 ? 15.219 7.746 -46.647 1.00 98.19 174 GLN A CA 1
ATOM 1396 C C . GLN A 1 174 ? 16.702 7.457 -46.904 1.00 98.19 174 GLN A C 1
ATOM 1398 O O . GLN A 1 174 ? 17.137 7.539 -48.051 1.00 98.19 174 GLN A O 1
ATOM 1403 N N . GLU A 1 175 ? 17.454 7.047 -45.884 1.00 98.06 175 GLU A N 1
ATOM 1404 C CA . GLU A 1 175 ? 18.870 6.681 -45.998 1.00 98.06 175 GLU A CA 1
ATOM 1405 C C . GLU A 1 175 ? 19.076 5.508 -46.961 1.00 98.06 175 GLU A C 1
ATOM 1407 O O . GLU A 1 175 ? 19.929 5.577 -47.843 1.00 98.06 175 GLU A O 1
ATOM 1412 N N . ILE A 1 176 ? 18.252 4.456 -46.867 1.00 98.12 176 ILE A N 1
ATOM 1413 C CA . ILE A 1 176 ? 18.314 3.319 -47.799 1.00 98.12 176 ILE A CA 1
ATOM 1414 C C . ILE A 1 176 ? 18.036 3.776 -49.233 1.00 98.12 176 ILE A C 1
ATOM 1416 O O . ILE A 1 176 ? 18.707 3.318 -50.158 1.00 98.12 176 ILE A O 1
ATOM 1420 N N . GLN A 1 177 ? 17.051 4.654 -49.446 1.00 97.69 177 GLN A N 1
ATOM 1421 C CA . GLN A 1 177 ? 16.742 5.167 -50.784 1.00 97.69 177 GLN A CA 1
ATOM 1422 C C . GLN A 1 177 ? 17.891 6.006 -51.345 1.00 97.69 177 GLN A C 1
ATOM 1424 O O . GLN A 1 177 ? 18.268 5.819 -52.501 1.00 97.69 177 GLN A O 1
ATOM 1429 N N . GLN A 1 178 ? 18.477 6.886 -50.532 1.00 98.06 178 GLN A N 1
ATOM 1430 C CA . GLN A 1 178 ? 19.627 7.697 -50.929 1.00 98.06 178 GLN A CA 1
ATOM 1431 C C . GLN A 1 178 ? 20.833 6.823 -51.267 1.00 98.06 178 GLN A C 1
ATOM 1433 O O . GLN A 1 178 ? 21.402 6.963 -52.348 1.00 98.06 178 GLN A O 1
ATOM 1438 N N . PHE A 1 179 ? 21.165 5.869 -50.396 1.00 98.06 179 PHE A N 1
ATOM 1439 C CA . PHE A 1 179 ? 22.263 4.936 -50.622 1.00 98.06 179 PHE A CA 1
ATOM 1440 C C . PHE A 1 179 ? 22.054 4.135 -51.910 1.00 98.06 179 PHE A C 1
ATOM 1442 O O . PHE A 1 179 ? 22.950 4.057 -52.745 1.00 98.06 179 PHE A O 1
ATOM 1449 N N . ARG A 1 180 ? 20.839 3.614 -52.137 1.00 97.81 180 ARG A N 1
ATOM 1450 C CA . ARG A 1 180 ? 20.492 2.915 -53.384 1.00 97.81 180 ARG A CA 1
ATOM 1451 C C . ARG A 1 180 ? 20.708 3.787 -54.618 1.00 97.81 180 ARG A C 1
ATOM 1453 O O . ARG A 1 180 ? 21.267 3.300 -55.594 1.00 97.81 180 ARG A O 1
ATOM 1460 N N . GLN A 1 181 ? 20.272 5.046 -54.591 1.00 97.62 181 GLN A N 1
ATOM 1461 C CA . GLN A 1 181 ? 20.450 5.964 -55.719 1.00 97.62 181 GLN A CA 1
ATOM 1462 C C . GLN A 1 181 ? 21.928 6.248 -55.990 1.00 97.62 181 GLN A C 1
ATOM 1464 O O . GLN A 1 181 ? 22.347 6.189 -57.143 1.00 97.62 181 GLN A O 1
ATOM 1469 N N . GLN A 1 182 ? 22.717 6.493 -54.943 1.00 97.75 182 GLN A N 1
ATOM 1470 C CA . GLN A 1 182 ? 24.162 6.699 -55.061 1.00 97.75 182 GLN A CA 1
ATOM 1471 C C . GLN A 1 182 ? 24.851 5.471 -55.656 1.00 97.75 182 GLN A C 1
ATOM 1473 O O . GLN A 1 182 ? 25.560 5.593 -56.649 1.00 97.75 182 GLN A O 1
ATOM 1478 N N . THR A 1 183 ? 24.572 4.277 -55.125 1.00 97.12 183 THR A N 1
ATOM 1479 C CA . THR A 1 183 ? 25.162 3.034 -55.640 1.00 97.12 183 THR A CA 1
ATOM 1480 C C . THR A 1 183 ? 24.802 2.802 -57.108 1.00 97.12 183 THR A C 1
ATOM 1482 O O . THR A 1 183 ? 25.660 2.395 -57.886 1.00 97.12 183 THR A O 1
ATOM 1485 N N . VAL A 1 184 ? 23.555 3.071 -57.516 1.00 97.94 184 VAL A N 1
ATOM 1486 C CA . VAL A 1 184 ? 23.151 2.954 -58.928 1.00 97.94 184 VAL A CA 1
ATOM 1487 C C . VAL A 1 184 ? 23.917 3.950 -59.799 1.00 97.94 184 VAL A C 1
ATOM 1489 O O . VAL A 1 184 ? 24.457 3.548 -60.825 1.00 97.94 184 VAL A O 1
ATOM 1492 N N . GLN A 1 185 ? 24.031 5.213 -59.379 1.00 97.56 185 GLN A N 1
ATOM 1493 C CA . GLN A 1 185 ? 24.779 6.233 -60.123 1.00 97.56 185 GLN A CA 1
ATOM 1494 C C . GLN A 1 185 ? 26.264 5.876 -60.266 1.00 97.56 185 GLN A C 1
ATOM 1496 O O . GLN A 1 185 ? 26.825 6.005 -61.353 1.00 97.56 185 GLN A O 1
ATOM 1501 N N . GLU A 1 186 ? 26.898 5.391 -59.198 1.00 97.12 186 GLU A N 1
ATOM 1502 C CA . GLU A 1 186 ? 28.291 4.934 -59.225 1.00 97.12 186 GLU A CA 1
ATOM 1503 C C . GLU A 1 186 ? 28.477 3.730 -60.157 1.00 97.12 186 GLU A C 1
ATOM 1505 O O . GLU A 1 186 ? 29.420 3.706 -60.950 1.00 97.12 186 GLU A O 1
ATOM 1510 N N . CYS A 1 187 ? 27.557 2.757 -60.122 1.00 96.56 187 CYS A N 1
ATOM 1511 C CA . CYS A 1 187 ? 27.582 1.614 -61.037 1.00 96.56 187 CYS A CA 1
ATOM 1512 C C . CYS A 1 187 ? 27.451 2.059 -62.497 1.00 96.56 187 CYS A C 1
ATOM 1514 O O . CYS A 1 187 ? 28.206 1.586 -63.342 1.00 96.56 187 CYS A O 1
ATOM 1516 N N . GLU A 1 188 ? 26.526 2.971 -62.803 1.00 97.50 188 GLU A N 1
ATOM 1517 C CA . GLU A 1 188 ? 26.348 3.513 -64.154 1.00 97.50 188 GLU A CA 1
ATOM 1518 C C . GLU A 1 188 ? 27.580 4.294 -64.631 1.00 97.50 188 GLU A C 1
ATOM 1520 O O . GLU A 1 188 ? 27.971 4.189 -65.795 1.00 97.50 188 GLU A O 1
ATOM 1525 N N . ALA A 1 189 ? 28.211 5.072 -63.747 1.00 97.12 189 ALA A N 1
ATOM 1526 C CA . ALA A 1 189 ? 29.431 5.806 -64.067 1.00 97.12 189 ALA A CA 1
ATOM 1527 C C . ALA A 1 189 ? 30.595 4.852 -64.374 1.00 97.12 189 ALA A C 1
ATOM 1529 O O . ALA A 1 189 ? 31.269 5.012 -65.392 1.00 97.12 189 ALA A O 1
ATOM 1530 N N . LEU A 1 190 ? 30.784 3.824 -63.542 1.00 96.94 190 LEU A N 1
ATOM 1531 C CA . LEU A 1 190 ? 31.822 2.814 -63.737 1.00 96.94 190 LEU A CA 1
ATOM 1532 C C . LEU A 1 190 ? 31.576 1.975 -64.999 1.00 96.94 190 LEU A C 1
ATOM 1534 O O . LEU A 1 190 ? 32.522 1.669 -65.725 1.00 96.94 190 LEU A O 1
ATOM 1538 N N . GLN A 1 191 ? 30.315 1.645 -65.298 1.00 96.56 191 GLN A N 1
ATOM 1539 C CA . GLN A 1 191 ? 29.936 0.983 -66.550 1.00 96.56 191 GLN A CA 1
ATOM 1540 C C . GLN A 1 191 ? 30.325 1.832 -67.761 1.00 96.56 191 GLN A C 1
ATOM 1542 O O . GLN A 1 191 ? 31.048 1.346 -68.627 1.00 96.56 191 GLN A O 1
ATOM 1547 N N . LYS A 1 192 ? 29.937 3.114 -67.786 1.00 96.69 192 LYS A N 1
ATOM 1548 C CA . LYS A 1 192 ? 30.291 4.035 -68.879 1.00 96.69 192 LYS A CA 1
ATOM 1549 C C . LYS A 1 192 ? 31.799 4.181 -69.049 1.00 96.69 192 LYS A C 1
ATOM 1551 O O . LYS A 1 192 ? 32.278 4.182 -70.178 1.00 96.69 192 LYS A O 1
ATOM 1556 N N . GLN A 1 193 ? 32.544 4.289 -67.950 1.00 96.69 193 GLN A N 1
ATOM 1557 C CA . GLN A 1 193 ? 34.003 4.357 -67.997 1.00 96.69 193 GLN A CA 1
ATOM 1558 C C . GLN A 1 193 ? 34.598 3.075 -68.595 1.00 96.69 193 GLN A C 1
ATOM 1560 O O . GLN A 1 193 ? 35.411 3.144 -69.511 1.00 96.69 193 GLN A O 1
ATOM 1565 N N . THR A 1 194 ? 34.152 1.907 -68.129 1.00 95.81 194 THR A N 1
ATOM 1566 C CA . THR A 1 194 ? 34.645 0.612 -68.623 1.00 95.81 194 THR A CA 1
ATOM 1567 C C . THR A 1 194 ? 34.323 0.421 -70.109 1.00 95.81 194 THR A C 1
ATOM 1569 O O . THR A 1 194 ? 35.149 -0.088 -70.864 1.00 95.81 194 THR A O 1
ATOM 1572 N N . GLU A 1 195 ? 33.139 0.848 -70.557 1.00 96.38 195 GLU A N 1
ATOM 1573 C CA . GLU A 1 195 ? 32.759 0.842 -71.974 1.00 96.38 195 GLU A CA 1
ATOM 1574 C C . GLU A 1 195 ? 33.659 1.761 -72.806 1.00 96.38 195 GLU A C 1
ATOM 1576 O O . GLU A 1 195 ? 34.129 1.358 -73.871 1.00 96.38 195 GLU A O 1
ATOM 1581 N N . GLN A 1 196 ? 33.944 2.972 -72.318 1.00 96.50 196 GLN A N 1
ATOM 1582 C CA . GLN A 1 196 ? 34.858 3.904 -72.982 1.00 96.50 196 GLN A CA 1
ATOM 1583 C C . GLN A 1 196 ? 36.259 3.302 -73.118 1.00 96.50 196 GLN A C 1
ATOM 1585 O O . GLN A 1 196 ? 36.750 3.189 -74.243 1.00 96.50 196 GLN A O 1
ATOM 1590 N N . GLU A 1 197 ? 36.847 2.821 -72.021 1.00 95.94 197 GLU A N 1
ATOM 1591 C CA . GLU A 1 197 ? 38.165 2.173 -72.009 1.00 95.94 197 GLU A CA 1
ATOM 1592 C C . GLU A 1 197 ? 38.218 0.962 -72.955 1.00 95.94 197 GLU A C 1
ATOM 1594 O O . GLU A 1 197 ? 39.189 0.781 -73.692 1.00 95.94 197 GLU A O 1
ATOM 1599 N N . ALA A 1 198 ? 37.155 0.150 -73.006 1.00 94.94 198 ALA A N 1
ATOM 1600 C CA . ALA A 1 198 ? 37.071 -0.976 -73.931 1.00 94.94 198 ALA A CA 1
ATOM 1601 C C . ALA A 1 198 ? 37.059 -0.521 -75.400 1.00 94.94 198 ALA A C 1
ATOM 1603 O O . ALA A 1 198 ? 37.734 -1.129 -76.232 1.00 94.94 198 ALA A O 1
ATOM 1604 N N . THR A 1 199 ? 36.329 0.552 -75.733 1.00 96.50 199 THR A N 1
ATOM 1605 C CA . THR A 1 199 ? 36.318 1.093 -77.105 1.00 96.50 199 THR A CA 1
ATOM 1606 C C . THR A 1 199 ? 37.653 1.718 -77.498 1.00 96.50 199 THR A C 1
ATOM 1608 O O . THR A 1 199 ? 38.062 1.605 -78.652 1.00 96.50 199 THR A O 1
ATOM 1611 N N . GLU A 1 200 ? 38.348 2.368 -76.564 1.00 96.25 200 GLU A N 1
ATOM 1612 C CA . GLU A 1 200 ? 39.691 2.907 -76.791 1.00 96.25 200 GLU A CA 1
ATOM 1613 C C . GLU A 1 200 ? 40.692 1.778 -77.027 1.00 96.25 200 GLU A C 1
ATOM 1615 O O . GLU A 1 200 ? 41.388 1.783 -78.040 1.00 96.25 200 GLU A O 1
ATOM 1620 N N . MET A 1 201 ? 40.674 0.746 -76.181 1.00 94.44 201 MET A N 1
ATOM 1621 C CA . MET A 1 201 ? 41.522 -0.431 -76.352 1.00 94.44 201 MET A CA 1
ATOM 1622 C C . MET A 1 201 ? 41.268 -1.137 -77.690 1.00 94.44 201 MET A C 1
ATOM 1624 O O . MET A 1 201 ? 42.219 -1.553 -78.348 1.00 94.44 201 MET A O 1
ATOM 1628 N N . GLN A 1 202 ? 40.008 -1.260 -78.122 1.00 95.44 202 GLN A N 1
ATOM 1629 C CA . GLN A 1 202 ? 39.679 -1.815 -79.440 1.00 95.44 202 GLN A CA 1
ATOM 1630 C C . GLN A 1 202 ? 40.300 -0.988 -80.571 1.00 95.44 202 GLN A C 1
ATOM 1632 O O . GLN A 1 202 ? 40.970 -1.552 -81.432 1.00 95.44 202 GLN A O 1
ATOM 1637 N N . ARG A 1 203 ? 40.164 0.344 -80.531 1.00 96.19 203 ARG A N 1
ATOM 1638 C CA . ARG A 1 203 ? 40.780 1.236 -81.529 1.00 96.19 203 ARG A CA 1
ATOM 1639 C C . ARG A 1 203 ? 42.304 1.131 -81.543 1.00 96.19 203 ARG A C 1
ATOM 1641 O O . ARG A 1 203 ? 42.902 1.159 -82.619 1.00 96.19 203 ARG A O 1
ATOM 1648 N N . ASP A 1 204 ? 42.931 1.005 -80.377 1.00 95.69 204 ASP A N 1
ATOM 1649 C CA . ASP A 1 204 ? 44.380 0.833 -80.261 1.00 95.69 204 ASP A CA 1
ATOM 1650 C C . ASP A 1 204 ? 44.842 -0.500 -80.862 1.00 95.69 204 ASP A C 1
ATOM 1652 O O . ASP A 1 204 ? 45.846 -0.538 -81.581 1.00 95.69 204 ASP A O 1
ATOM 1656 N N . VAL A 1 205 ? 44.096 -1.584 -80.617 1.00 96.88 205 VAL A N 1
ATOM 1657 C CA . VAL A 1 205 ? 44.354 -2.908 -81.204 1.00 96.88 205 VAL A CA 1
ATOM 1658 C C . VAL A 1 205 ? 44.185 -2.879 -82.722 1.00 96.88 205 VAL A C 1
ATOM 1660 O O . VAL A 1 205 ? 45.071 -3.367 -83.426 1.00 96.88 205 VAL A O 1
ATOM 1663 N N . ASP A 1 206 ? 43.115 -2.269 -83.232 1.00 96.69 206 ASP A N 1
ATOM 1664 C CA . ASP A 1 206 ? 42.875 -2.123 -84.673 1.00 96.69 206 ASP A CA 1
ATOM 1665 C C . ASP A 1 206 ? 44.000 -1.312 -85.331 1.00 96.69 206 ASP A C 1
ATOM 1667 O O . ASP A 1 206 ? 44.610 -1.739 -86.312 1.00 96.69 206 ASP A O 1
ATOM 1671 N N . THR A 1 207 ? 44.380 -0.190 -84.716 1.00 96.94 207 THR A N 1
ATOM 1672 C CA . THR A 1 207 ? 45.484 0.655 -85.190 1.00 96.94 207 THR A CA 1
ATOM 1673 C C . THR A 1 207 ? 46.817 -0.100 -85.189 1.00 96.94 207 THR A C 1
ATOM 1675 O O . THR A 1 207 ? 47.643 0.065 -86.092 1.00 96.94 207 THR A O 1
ATOM 1678 N N . TYR A 1 208 ? 47.070 -0.924 -84.170 1.00 95.75 208 TYR A N 1
ATOM 1679 C CA . TYR A 1 208 ? 48.260 -1.767 -84.111 1.00 95.75 208 TYR A CA 1
ATOM 1680 C C . TYR A 1 208 ? 48.252 -2.833 -85.215 1.00 95.75 208 TYR A C 1
ATOM 1682 O O . TYR A 1 208 ? 49.285 -3.037 -85.861 1.00 95.75 208 TYR A O 1
ATOM 1690 N N . ALA A 1 209 ? 47.104 -3.468 -85.465 1.00 97.00 209 ALA A N 1
ATOM 1691 C CA . ALA A 1 209 ? 46.933 -4.442 -86.536 1.00 97.00 209 ALA A CA 1
ATOM 1692 C C . ALA A 1 209 ? 47.200 -3.811 -87.911 1.00 97.00 209 ALA A C 1
ATOM 1694 O O . ALA A 1 209 ? 48.005 -4.351 -88.670 1.00 97.00 209 ALA A O 1
ATOM 1695 N N . ASP A 1 210 ? 46.642 -2.631 -88.192 1.00 96.69 210 ASP A N 1
ATOM 1696 C CA . ASP A 1 210 ? 46.870 -1.904 -89.447 1.00 96.69 210 ASP A CA 1
ATOM 1697 C C . ASP A 1 210 ? 48.347 -1.548 -89.651 1.00 96.69 210 ASP A C 1
ATOM 1699 O O . ASP A 1 210 ? 48.902 -1.741 -90.738 1.00 96.69 210 ASP A O 1
ATOM 1703 N N . ARG A 1 211 ? 49.028 -1.071 -88.600 1.00 96.12 211 ARG A N 1
ATOM 1704 C CA . ARG A 1 211 ? 50.471 -0.776 -88.653 1.00 96.12 211 ARG A CA 1
ATOM 1705 C C . ARG A 1 211 ? 51.300 -2.032 -88.901 1.00 96.12 211 ARG A C 1
ATOM 1707 O O . ARG A 1 211 ? 52.255 -1.987 -89.678 1.00 96.12 211 ARG A O 1
ATOM 1714 N N . LEU A 1 212 ? 50.962 -3.140 -88.242 1.00 96.62 212 LEU A N 1
ATOM 1715 C CA . LEU A 1 212 ? 51.651 -4.416 -88.414 1.00 96.62 212 LEU A CA 1
ATOM 1716 C C . LEU A 1 212 ? 51.461 -4.954 -89.837 1.00 96.62 212 LEU A C 1
ATOM 1718 O O . LEU A 1 212 ? 52.440 -5.341 -90.473 1.00 96.62 212 LEU A O 1
ATOM 1722 N N . LEU A 1 213 ? 50.229 -4.933 -90.348 1.00 96.25 213 LEU A N 1
ATOM 1723 C CA . LEU A 1 213 ? 49.904 -5.369 -91.705 1.00 96.25 213 LEU A CA 1
ATOM 1724 C C . LEU A 1 213 ? 50.600 -4.499 -92.754 1.00 96.25 213 LEU A C 1
ATOM 1726 O O . LEU A 1 213 ? 51.263 -5.041 -93.634 1.00 96.25 213 LEU A O 1
ATOM 1730 N N . SER A 1 214 ? 50.556 -3.172 -92.605 1.00 95.88 214 SER A N 1
ATOM 1731 C CA . SER A 1 214 ? 51.254 -2.234 -93.499 1.00 95.88 214 SER A CA 1
ATOM 1732 C C . SER A 1 214 ? 52.765 -2.478 -93.518 1.00 95.88 214 SER A C 1
ATOM 1734 O O . SER A 1 214 ? 53.417 -2.402 -94.561 1.00 95.88 214 SER A O 1
ATOM 1736 N N . ARG A 1 215 ? 53.352 -2.798 -92.357 1.00 96.31 215 ARG A N 1
ATOM 1737 C CA . ARG A 1 215 ? 54.771 -3.144 -92.258 1.00 96.31 215 ARG A CA 1
ATOM 1738 C C . ARG A 1 215 ? 55.083 -4.453 -92.981 1.00 96.31 215 ARG A C 1
ATOM 1740 O O . ARG A 1 215 ? 56.043 -4.488 -93.748 1.00 96.31 215 ARG A O 1
ATOM 1747 N N . LEU A 1 216 ? 54.293 -5.504 -92.752 1.00 94.81 216 LEU A N 1
ATOM 1748 C CA . LEU A 1 216 ? 54.464 -6.794 -93.428 1.00 94.81 216 LEU A CA 1
ATOM 1749 C C . LEU A 1 216 ? 54.309 -6.651 -94.945 1.00 94.81 216 LEU A C 1
ATOM 1751 O O . LEU A 1 216 ? 55.109 -7.205 -95.695 1.00 94.81 216 LEU A O 1
ATOM 1755 N N . GLU A 1 217 ? 53.334 -5.865 -95.403 1.00 94.75 217 GLU A N 1
ATOM 1756 C CA . GLU A 1 217 ? 53.152 -5.542 -96.818 1.00 94.75 217 GLU A CA 1
ATOM 1757 C C . GLU A 1 217 ? 54.385 -4.828 -97.392 1.00 94.75 217 GLU A C 1
ATOM 1759 O O . GLU A 1 217 ? 54.897 -5.213 -98.445 1.00 94.75 217 GLU A O 1
ATOM 1764 N N . GLY A 1 218 ? 54.921 -3.838 -96.674 1.00 94.25 218 GLY A N 1
ATOM 1765 C CA . GLY A 1 218 ? 56.148 -3.142 -97.057 1.00 94.25 218 GLY A CA 1
ATOM 1766 C C . GLY A 1 218 ? 57.368 -4.067 -97.141 1.00 94.25 218 GLY A C 1
ATOM 1767 O O . GLY A 1 218 ? 58.110 -4.009 -98.125 1.00 94.25 218 GLY A O 1
ATOM 1768 N N . GLU A 1 219 ? 57.568 -4.934 -96.143 1.00 94.44 219 GLU A N 1
ATOM 1769 C CA . GLU A 1 219 ? 58.664 -5.914 -96.095 1.00 94.44 219 GLU A CA 1
ATOM 1770 C C . GLU A 1 219 ? 58.551 -6.938 -97.242 1.00 94.44 219 GLU A C 1
ATOM 1772 O O . GLU A 1 219 ? 59.525 -7.175 -97.965 1.00 94.44 219 GLU A O 1
ATOM 1777 N N . LEU A 1 220 ? 57.353 -7.475 -97.495 1.00 92.88 220 LEU A N 1
ATOM 1778 C CA . LEU A 1 220 ? 57.092 -8.371 -98.627 1.00 92.88 220 LEU A CA 1
ATOM 1779 C C . LEU A 1 220 ? 57.292 -7.662 -99.975 1.00 92.88 220 LEU A C 1
ATOM 1781 O O . LEU A 1 220 ? 57.904 -8.222 -100.886 1.00 92.88 220 LEU A O 1
ATOM 1785 N N . GLY A 1 221 ? 56.844 -6.412 -100.109 1.00 92.56 221 GLY A N 1
ATOM 1786 C CA . GLY A 1 221 ? 57.037 -5.608 -101.316 1.00 92.56 221 GLY A CA 1
ATOM 1787 C C . GLY A 1 221 ? 58.509 -5.279 -101.594 1.00 92.56 221 GLY A C 1
ATOM 1788 O O . GLY A 1 221 ? 58.940 -5.239 -102.750 1.00 92.56 221 GLY A O 1
ATOM 1789 N N . GLN A 1 222 ? 59.320 -5.062 -100.556 1.00 91.94 222 GLN A N 1
ATOM 1790 C CA . GLN A 1 222 ? 60.777 -4.946 -100.695 1.00 91.94 222 GLN A CA 1
ATOM 1791 C C . GLN A 1 222 ? 61.404 -6.267 -101.152 1.00 91.94 222 GLN A C 1
ATOM 1793 O O . GLN A 1 222 ? 62.201 -6.269 -102.091 1.00 91.94 222 GLN A O 1
ATOM 1798 N N . MET A 1 223 ? 60.994 -7.390 -100.560 1.00 88.25 223 MET A N 1
ATOM 1799 C CA . MET A 1 223 ? 61.489 -8.715 -100.935 1.00 88.25 223 MET A CA 1
ATOM 1800 C C . MET A 1 223 ? 61.151 -9.067 -102.390 1.00 88.25 223 MET A C 1
ATOM 1802 O O . MET A 1 223 ? 62.031 -9.488 -103.138 1.00 88.25 223 MET A O 1
ATOM 1806 N N . MET A 1 224 ? 59.917 -8.815 -102.843 1.00 86.81 224 MET A N 1
ATOM 1807 C CA . MET A 1 224 ? 59.519 -9.032 -104.241 1.00 86.81 224 MET A CA 1
ATOM 1808 C C . MET A 1 224 ? 60.309 -8.162 -105.227 1.00 86.81 224 MET A C 1
ATOM 1810 O O . MET A 1 224 ? 60.676 -8.639 -106.305 1.00 86.81 224 MET A O 1
ATOM 1814 N N . ARG A 1 225 ? 60.603 -6.903 -104.872 1.00 88.25 225 ARG A N 1
ATOM 1815 C CA . ARG A 1 225 ? 61.466 -6.026 -105.681 1.00 88.25 225 ARG A CA 1
ATOM 1816 C C . ARG A 1 225 ? 62.891 -6.556 -105.752 1.00 88.25 225 ARG A C 1
ATOM 1818 O O . ARG A 1 225 ? 63.433 -6.618 -106.848 1.00 88.25 225 ARG A O 1
ATOM 1825 N N . SER A 1 226 ? 63.452 -7.005 -104.629 1.00 86.62 226 SER A N 1
ATOM 1826 C CA . SER A 1 226 ? 64.777 -7.631 -104.595 1.00 86.62 226 SER A CA 1
ATOM 1827 C C . SER A 1 226 ? 64.832 -8.877 -105.486 1.00 86.62 226 SER A C 1
ATOM 1829 O O . SER A 1 226 ? 65.717 -8.973 -106.327 1.00 86.62 226 SER A O 1
ATOM 1831 N N . VAL A 1 227 ? 63.836 -9.770 -105.413 1.00 86.25 227 VAL A N 1
ATOM 1832 C CA . VAL A 1 227 ? 63.754 -10.962 -106.280 1.00 86.25 227 VAL A CA 1
ATOM 1833 C C . VAL A 1 227 ? 63.596 -10.589 -107.757 1.00 86.25 227 VAL A C 1
ATOM 1835 O O . VAL A 1 227 ? 64.247 -11.186 -108.615 1.00 86.25 227 VAL A O 1
ATOM 1838 N N . SER A 1 228 ? 62.756 -9.603 -108.078 1.00 80.94 228 SER A N 1
ATOM 1839 C CA . SER A 1 228 ? 62.575 -9.126 -109.458 1.00 80.94 228 SER A CA 1
ATOM 1840 C C . SER A 1 228 ? 63.856 -8.501 -110.003 1.00 80.94 228 SER A C 1
ATOM 1842 O O . SER A 1 228 ? 64.245 -8.799 -111.127 1.00 80.94 228 SER A O 1
ATOM 1844 N N . GLN A 1 229 ? 64.555 -7.710 -109.187 1.00 79.50 229 GLN A N 1
ATOM 1845 C CA . GLN A 1 229 ? 65.851 -7.127 -109.516 1.00 79.50 229 GLN A CA 1
ATOM 1846 C C . GLN A 1 229 ? 66.917 -8.213 -109.706 1.00 79.50 229 GLN A C 1
ATOM 1848 O O . GLN A 1 229 ? 67.646 -8.170 -110.690 1.00 79.50 229 GLN A O 1
ATOM 1853 N N . SER A 1 230 ? 66.964 -9.242 -108.852 1.00 79.06 230 SER A N 1
ATOM 1854 C CA . SER A 1 230 ? 67.838 -10.403 -109.058 1.00 79.06 230 SER A CA 1
ATOM 1855 C C . SER A 1 230 ? 67.510 -11.148 -110.356 1.00 79.06 230 SER A C 1
ATOM 1857 O O . SER A 1 230 ? 68.425 -11.512 -111.084 1.00 79.06 230 SER A O 1
ATOM 1859 N N . ARG A 1 231 ? 66.228 -11.339 -110.706 1.00 80.75 231 ARG A N 1
ATOM 1860 C CA . ARG A 1 231 ? 65.836 -11.931 -112.001 1.00 80.75 231 ARG A CA 1
ATOM 1861 C C . ARG A 1 231 ? 66.219 -11.047 -113.188 1.00 80.75 231 ARG A C 1
ATOM 1863 O O . ARG A 1 231 ? 66.665 -11.583 -114.192 1.00 80.75 231 ARG A O 1
ATOM 1870 N N . GLN A 1 232 ? 66.068 -9.729 -113.080 1.00 77.56 232 GLN A N 1
ATOM 1871 C CA . GLN A 1 232 ? 66.475 -8.767 -114.109 1.00 77.56 232 GLN A CA 1
ATOM 1872 C C . GLN A 1 232 ? 67.989 -8.835 -114.349 1.00 77.56 232 GLN A C 1
ATOM 1874 O O . GLN A 1 232 ? 68.410 -8.985 -115.490 1.00 77.56 232 GLN A O 1
ATOM 1879 N N . ILE A 1 233 ? 68.783 -8.845 -113.271 1.00 77.44 233 ILE A N 1
ATOM 1880 C CA . ILE A 1 233 ? 70.242 -9.027 -113.320 1.00 77.44 233 ILE A CA 1
ATOM 1881 C C . ILE A 1 233 ? 70.594 -10.380 -113.950 1.00 77.44 233 ILE A C 1
ATOM 1883 O O . ILE A 1 233 ? 71.553 -10.479 -114.706 1.00 77.44 233 ILE A O 1
ATOM 1887 N N . LEU A 1 234 ? 69.817 -11.436 -113.688 1.00 71.25 234 LEU A N 1
ATOM 1888 C CA . LEU A 1 234 ? 70.011 -12.728 -114.353 1.00 71.25 234 LEU A CA 1
ATOM 1889 C C . LEU A 1 234 ? 69.635 -12.692 -115.844 1.00 71.25 234 LEU A C 1
ATOM 1891 O O . LEU A 1 234 ? 70.282 -13.381 -116.627 1.00 71.25 234 LEU A O 1
ATOM 1895 N N . TYR A 1 235 ? 68.651 -11.891 -116.264 1.00 61.03 235 TYR A N 1
ATOM 1896 C CA . TYR A 1 235 ? 68.351 -11.690 -117.686 1.00 61.03 235 TYR A CA 1
ATOM 1897 C C . TYR A 1 235 ? 69.433 -10.869 -118.396 1.00 61.03 235 TYR A C 1
ATOM 1899 O O . TYR A 1 235 ? 69.828 -11.266 -119.489 1.00 61.03 235 TYR A O 1
ATOM 1907 N N . GLU A 1 236 ? 69.965 -9.814 -117.769 1.00 59.00 236 GLU A N 1
ATOM 1908 C CA . GLU A 1 236 ? 71.129 -9.056 -118.265 1.00 59.00 236 GLU A CA 1
ATOM 1909 C C . GLU A 1 236 ? 72.372 -9.942 -118.350 1.00 59.00 236 GLU A C 1
ATOM 1911 O O . GLU A 1 236 ? 72.974 -10.048 -119.415 1.00 59.00 236 GLU A O 1
ATOM 1916 N N . ASN A 1 237 ? 72.682 -10.697 -117.295 1.00 59.47 237 ASN A N 1
ATOM 1917 C CA . ASN A 1 237 ? 73.807 -11.630 -117.309 1.00 59.47 237 ASN A CA 1
ATOM 1918 C C . ASN A 1 237 ? 73.610 -12.774 -118.317 1.00 59.47 237 ASN A C 1
ATOM 1920 O O . ASN A 1 237 ? 74.597 -13.252 -118.866 1.00 59.47 237 ASN A O 1
ATOM 1924 N N . SER A 1 238 ? 72.376 -13.218 -118.605 1.00 52.97 238 SER A N 1
ATOM 1925 C CA . SER A 1 238 ? 72.126 -14.214 -119.665 1.00 52.97 238 SER A CA 1
ATOM 1926 C C . SER A 1 238 ? 72.186 -13.617 -121.078 1.00 52.97 238 SER A C 1
ATOM 1928 O O . SER A 1 238 ? 72.563 -14.319 -122.015 1.00 52.97 238 SER A O 1
ATOM 1930 N N . ALA A 1 239 ? 71.867 -12.327 -121.232 1.00 48.78 239 ALA A N 1
ATOM 1931 C CA . ALA A 1 239 ? 72.001 -11.589 -122.486 1.00 48.78 239 ALA A CA 1
ATOM 1932 C C . ALA A 1 239 ? 73.471 -11.239 -122.791 1.00 48.78 239 ALA A C 1
ATOM 1934 O O . ALA A 1 239 ? 73.871 -11.259 -123.953 1.00 48.78 239 ALA A O 1
ATOM 1935 N N . GLU A 1 240 ? 74.300 -11.023 -121.765 1.00 45.53 240 GLU A N 1
ATOM 1936 C CA . GLU A 1 240 ? 75.752 -10.839 -121.903 1.00 45.53 240 GLU A CA 1
ATOM 1937 C C . GLU A 1 240 ? 76.522 -12.164 -122.087 1.00 45.53 240 GLU A C 1
ATOM 1939 O O . GLU A 1 240 ? 77.621 -12.168 -122.641 1.00 45.53 240 GLU A O 1
ATOM 1944 N N . HIS A 1 241 ? 75.948 -13.320 -121.724 1.00 46.25 241 HIS A N 1
ATOM 1945 C CA . HIS A 1 241 ? 76.628 -14.622 -121.843 1.00 46.25 241 HIS A CA 1
ATOM 1946 C C . HIS A 1 241 ? 76.593 -15.278 -123.237 1.00 46.25 241 HIS A C 1
ATOM 1948 O O . HIS A 1 241 ? 77.129 -16.375 -123.392 1.00 46.25 241 HIS A O 1
ATOM 1954 N N . ASN A 1 242 ? 76.002 -14.646 -124.262 1.00 40.22 242 ASN A N 1
ATOM 1955 C CA . ASN A 1 242 ? 75.941 -15.209 -125.625 1.00 40.22 242 ASN A CA 1
ATOM 1956 C C . ASN A 1 242 ? 76.940 -14.581 -126.619 1.00 40.22 242 ASN A C 1
ATOM 1958 O O . ASN A 1 242 ? 76.883 -14.847 -127.819 1.00 40.22 242 ASN A O 1
ATOM 1962 N N . ALA A 1 243 ? 77.885 -13.776 -126.127 1.00 37.53 243 ALA A N 1
ATOM 1963 C CA . ALA A 1 243 ? 78.963 -13.208 -126.928 1.00 37.53 243 ALA A CA 1
ATOM 1964 C C . ALA A 1 243 ? 80.283 -13.159 -126.147 1.00 37.53 243 ALA A C 1
ATOM 1966 O O . ALA A 1 243 ? 80.819 -12.081 -125.949 1.00 37.53 243 ALA A O 1
ATOM 1967 N N . THR A 1 244 ? 80.806 -14.308 -125.695 1.00 38.69 244 THR A N 1
ATOM 1968 C CA . THR A 1 244 ? 82.256 -14.593 -125.554 1.00 38.69 244 THR A CA 1
ATOM 1969 C C . THR A 1 244 ? 82.432 -16.079 -125.209 1.00 38.69 244 THR A C 1
ATOM 1971 O O . THR A 1 244 ? 82.349 -16.482 -124.053 1.00 38.69 244 THR A O 1
ATOM 1974 N N . ILE A 1 245 ? 82.680 -16.911 -126.225 1.00 39.50 245 ILE A N 1
ATOM 1975 C CA . ILE A 1 245 ? 83.229 -18.265 -126.060 1.00 39.50 245 ILE A CA 1
ATOM 1976 C C . ILE A 1 245 ? 84.715 -18.215 -126.458 1.00 39.50 245 ILE A C 1
ATOM 1978 O O . ILE A 1 245 ? 85.076 -17.551 -127.428 1.00 39.50 245 ILE A O 1
ATOM 1982 N N . THR A 1 246 ? 85.528 -19.029 -125.771 1.00 33.44 246 THR A N 1
ATOM 1983 C CA . THR A 1 246 ? 86.904 -19.480 -126.096 1.00 33.44 246 THR A CA 1
ATOM 1984 C C . THR A 1 246 ? 88.011 -18.572 -125.519 1.00 33.44 246 THR A C 1
ATOM 1986 O O . THR A 1 246 ? 88.171 -17.436 -125.929 1.00 33.44 246 THR A O 1
ATOM 1989 N N . ASN A 1 247 ? 88.782 -18.968 -124.495 1.00 41.50 247 ASN A N 1
ATOM 1990 C CA . ASN A 1 247 ? 89.743 -20.077 -124.522 1.00 41.50 247 ASN A CA 1
ATOM 1991 C C . ASN A 1 247 ? 90.098 -20.668 -123.129 1.00 41.50 247 ASN A C 1
ATOM 1993 O O . ASN A 1 247 ? 90.170 -19.970 -122.124 1.00 41.50 247 ASN A O 1
ATOM 1997 N N . ARG A 1 248 ? 90.346 -21.987 -123.150 1.00 32.31 248 ARG A N 1
ATOM 1998 C CA . ARG A 1 248 ? 90.754 -22.993 -122.120 1.00 32.31 248 ARG A CA 1
ATOM 1999 C C . ARG A 1 248 ? 92.318 -23.049 -122.007 1.00 32.31 248 ARG A C 1
ATOM 2001 O O . ARG A 1 248 ? 92.905 -22.294 -122.780 1.00 32.31 248 ARG A O 1
ATOM 2008 N N . PRO A 1 249 ? 93.057 -23.954 -121.276 1.00 49.75 249 PRO A N 1
ATOM 2009 C CA . PRO A 1 249 ? 92.757 -25.101 -120.359 1.00 49.75 249 PRO A CA 1
ATOM 2010 C C . PRO A 1 249 ? 93.762 -25.232 -119.145 1.00 49.75 249 PRO A C 1
ATOM 2012 O O . PRO A 1 249 ? 94.365 -24.208 -118.838 1.00 49.75 249 PRO A O 1
ATOM 2015 N N . PRO A 1 250 ? 94.047 -26.386 -118.454 1.00 51.28 250 PRO A N 1
ATOM 2016 C CA . PRO A 1 250 ? 93.452 -27.746 -118.397 1.00 51.28 250 PRO A CA 1
ATOM 2017 C C . PRO A 1 250 ? 93.187 -28.375 -116.978 1.00 51.28 250 PRO A C 1
ATOM 2019 O O . PRO A 1 250 ? 93.757 -27.986 -115.973 1.00 51.28 250 PRO A O 1
ATOM 2022 N N . VAL A 1 251 ? 92.308 -29.396 -116.967 1.00 39.50 251 VAL A N 1
ATOM 2023 C CA . VAL A 1 251 ? 92.202 -30.673 -116.184 1.00 39.50 251 VAL A CA 1
ATOM 2024 C C . VAL A 1 251 ? 92.895 -30.862 -114.804 1.00 39.50 251 VAL A C 1
ATOM 2026 O O . VAL A 1 251 ? 94.118 -30.856 -114.752 1.00 39.50 251 VAL A O 1
ATOM 2029 N N . ALA A 1 252 ? 92.129 -31.258 -113.756 1.00 34.84 252 ALA A N 1
ATOM 2030 C CA . ALA A 1 252 ? 92.217 -32.560 -113.024 1.00 34.84 252 ALA A CA 1
ATOM 2031 C C . ALA A 1 252 ? 91.341 -32.640 -111.730 1.00 34.84 252 ALA A C 1
ATOM 2033 O O . ALA A 1 252 ? 91.371 -31.758 -110.882 1.00 34.84 252 ALA A O 1
ATOM 2034 N N . THR A 1 253 ? 90.582 -33.737 -111.599 1.00 43.81 253 THR A N 1
ATOM 2035 C CA . THR A 1 253 ? 89.816 -34.316 -110.449 1.00 43.81 253 THR A CA 1
ATOM 2036 C C . THR A 1 253 ? 90.737 -34.884 -109.332 1.00 43.81 253 THR A C 1
ATOM 2038 O O . THR A 1 253 ? 91.897 -35.104 -109.683 1.00 43.81 253 THR A O 1
ATOM 2041 N N . PRO A 1 254 ? 90.320 -35.230 -108.068 1.00 50.34 254 PRO A N 1
ATOM 2042 C CA . PRO A 1 254 ? 89.128 -36.037 -107.699 1.00 50.34 254 PRO A CA 1
ATOM 2043 C C . PRO A 1 254 ? 88.446 -35.798 -106.306 1.00 50.34 254 PRO A C 1
ATOM 2045 O O . PRO A 1 254 ? 88.812 -34.918 -105.540 1.00 50.34 254 PRO A O 1
ATOM 2048 N N . SER A 1 255 ? 87.410 -36.619 -106.061 1.00 38.22 255 SER A N 1
ATOM 2049 C CA . SER A 1 255 ? 86.479 -36.873 -104.925 1.00 38.22 255 SER A CA 1
ATOM 2050 C C . SER A 1 255 ? 87.096 -37.097 -103.506 1.00 38.22 255 SER A C 1
ATOM 2052 O O . SER A 1 255 ? 88.311 -37.007 -103.377 1.00 38.22 255 SER A O 1
ATOM 2054 N N . PRO A 1 256 ? 86.386 -37.685 -102.501 1.00 66.75 256 PRO A N 1
ATOM 2055 C CA . PRO A 1 256 ? 85.201 -37.307 -101.688 1.00 66.75 256 PRO A CA 1
ATOM 2056 C C . PRO A 1 256 ? 85.517 -37.356 -100.149 1.00 66.75 256 PRO A C 1
ATOM 2058 O O . PRO A 1 256 ? 86.672 -37.542 -99.791 1.00 66.75 256 PRO A O 1
ATOM 2061 N N . VAL A 1 257 ? 84.517 -37.255 -99.241 1.00 39.34 257 VAL A N 1
ATOM 2062 C CA . VAL A 1 257 ? 84.340 -38.000 -97.944 1.00 39.34 257 VAL A CA 1
ATOM 2063 C C . VAL A 1 257 ? 83.584 -37.194 -96.852 1.00 39.34 257 VAL A C 1
ATOM 2065 O O . VAL A 1 257 ? 83.636 -35.974 -96.776 1.00 39.34 257 VAL A O 1
ATOM 2068 N N . LEU A 1 258 ? 82.814 -37.971 -96.081 1.00 44.25 258 LEU A N 1
ATOM 20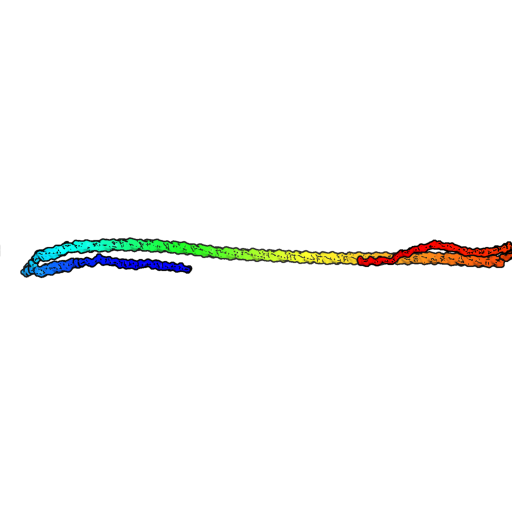69 C CA . LEU A 1 258 ? 81.699 -37.762 -95.142 1.00 44.25 258 LEU A CA 1
ATOM 2070 C C . LEU A 1 258 ? 82.101 -37.281 -93.695 1.00 44.25 258 LEU A C 1
ATOM 2072 O O . LEU A 1 258 ? 83.280 -37.040 -93.459 1.00 44.25 258 LEU A O 1
ATOM 2076 N N . PRO A 1 259 ? 81.144 -37.143 -92.729 1.00 70.12 259 PRO A N 1
ATOM 2077 C CA . PRO A 1 259 ? 81.147 -36.279 -91.527 1.00 70.12 259 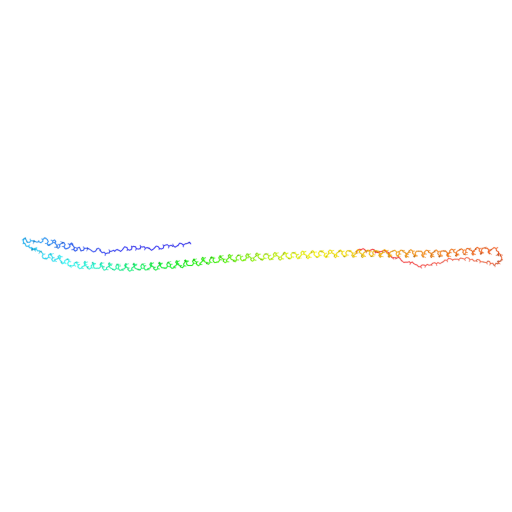PRO A CA 1
ATOM 2078 C C . PRO A 1 259 ? 81.596 -37.013 -90.234 1.00 70.12 259 PRO A C 1
ATOM 2080 O O . PRO A 1 259 ? 82.116 -38.123 -90.352 1.00 70.12 259 PRO A O 1
ATOM 2083 N N . PRO A 1 260 ? 81.406 -36.467 -88.998 1.00 56.59 260 PRO A N 1
ATOM 2084 C CA . PRO A 1 260 ? 80.152 -36.675 -88.230 1.00 56.59 260 PRO A CA 1
ATOM 2085 C C . PRO A 1 260 ? 79.764 -35.592 -87.170 1.00 56.59 260 PRO A C 1
ATOM 2087 O O . PRO A 1 260 ? 80.492 -34.644 -86.901 1.00 56.59 260 PRO A O 1
ATOM 2090 N N . SER A 1 261 ? 78.567 -35.782 -86.587 1.00 50.22 261 SER A N 1
ATOM 2091 C CA . SER A 1 261 ? 77.901 -35.155 -85.405 1.00 50.22 261 SER A CA 1
ATOM 2092 C C . SER A 1 261 ? 78.634 -35.470 -84.053 1.00 50.22 261 SER A C 1
ATOM 2094 O O . SER A 1 261 ? 79.751 -35.969 -84.176 1.00 50.22 261 SER A O 1
ATOM 2096 N N . PRO A 1 262 ? 78.109 -35.339 -82.784 1.00 60.94 262 PRO A N 1
ATOM 2097 C CA . PRO A 1 262 ? 76.754 -34.983 -82.266 1.00 60.94 262 PRO A CA 1
ATOM 2098 C C . PRO A 1 262 ? 76.612 -34.228 -80.887 1.00 60.94 262 PRO A C 1
ATOM 2100 O O . PRO A 1 262 ? 77.526 -34.180 -80.074 1.00 60.94 262 PRO A O 1
ATOM 2103 N N . GLY A 1 263 ? 75.364 -33.815 -80.564 1.00 42.72 263 GLY A N 1
ATOM 2104 C CA . GLY A 1 263 ? 74.703 -33.916 -79.226 1.00 42.72 263 GLY A CA 1
ATOM 2105 C C . GLY A 1 263 ? 74.672 -32.674 -78.298 1.00 42.72 263 GLY A C 1
ATOM 2106 O O . GLY A 1 263 ? 75.460 -31.762 -78.517 1.00 42.72 263 GLY A O 1
ATOM 2107 N N . PRO A 1 264 ? 73.857 -32.628 -77.203 1.00 56.03 264 PRO A N 1
ATOM 2108 C CA . PRO A 1 264 ? 72.651 -33.388 -76.813 1.00 56.03 264 PRO A CA 1
ATOM 2109 C C . PRO A 1 264 ? 71.438 -32.489 -76.364 1.00 56.03 264 PRO A C 1
ATOM 2111 O O . PRO A 1 264 ? 71.331 -31.332 -76.742 1.00 56.03 264 PRO A O 1
ATOM 2114 N N . LYS A 1 265 ? 70.481 -33.079 -75.622 1.00 56.62 265 LYS A N 1
ATOM 2115 C CA . LYS A 1 265 ? 69.000 -32.899 -75.559 1.00 56.62 265 LYS A CA 1
ATOM 2116 C C . LYS A 1 265 ? 68.426 -32.035 -74.378 1.00 56.62 265 LYS A C 1
ATOM 2118 O O . LYS A 1 265 ? 69.201 -31.626 -73.524 1.00 56.62 265 LYS A O 1
ATOM 2123 N N . PRO A 1 266 ? 67.083 -31.791 -74.306 1.00 63.09 266 PRO A N 1
ATOM 2124 C CA . PRO A 1 266 ? 66.394 -30.778 -73.465 1.00 63.09 266 PRO A CA 1
ATOM 2125 C C . PRO A 1 266 ? 65.907 -31.308 -72.091 1.00 63.09 266 PRO A C 1
ATOM 2127 O O . PRO A 1 266 ? 66.138 -32.478 -71.784 1.00 63.09 266 PRO A O 1
ATOM 2130 N N . PRO A 1 267 ? 65.113 -30.521 -71.324 1.00 61.06 267 PRO A N 1
ATOM 2131 C CA . PRO A 1 267 ? 63.839 -31.082 -70.847 1.00 61.06 267 PRO A CA 1
ATOM 2132 C C . PRO A 1 267 ? 62.616 -30.136 -70.832 1.00 61.06 267 PRO A C 1
ATOM 2134 O O . PRO A 1 267 ? 62.702 -28.918 -70.952 1.00 61.06 267 PRO A O 1
ATOM 2137 N N . ARG A 1 268 ? 61.459 -30.799 -70.694 1.00 50.34 268 ARG A N 1
ATOM 2138 C CA . ARG A 1 268 ? 60.069 -30.329 -70.569 1.00 50.34 268 ARG A CA 1
ATOM 2139 C C . ARG A 1 268 ? 59.672 -30.070 -69.102 1.00 50.34 268 ARG A C 1
ATOM 2141 O O . ARG A 1 268 ? 60.231 -30.699 -68.212 1.00 50.34 268 ARG A O 1
ATOM 2148 N N . GLY A 1 269 ? 58.595 -29.304 -68.913 1.00 44.75 269 GLY A N 1
ATOM 2149 C CA . GLY A 1 269 ? 57.715 -29.254 -67.725 1.00 44.75 269 GLY A CA 1
ATOM 2150 C C . GLY A 1 269 ? 57.085 -27.858 -67.612 1.00 44.75 269 GLY A C 1
ATOM 2151 O O . GLY A 1 269 ? 57.751 -26.887 -67.937 1.00 44.75 269 GLY A O 1
ATOM 2152 N N . ASP A 1 270 ? 55.836 -27.594 -67.237 1.00 42.97 270 ASP A N 1
ATOM 2153 C CA . ASP A 1 270 ? 54.637 -28.365 -66.900 1.00 42.97 270 ASP A CA 1
ATOM 2154 C C . ASP A 1 270 ? 53.455 -27.355 -66.961 1.00 42.97 270 ASP A C 1
ATOM 2156 O O . ASP A 1 270 ? 53.621 -26.172 -66.661 1.00 42.97 270 ASP A O 1
ATOM 2160 N N . ARG A 1 271 ? 52.246 -27.797 -67.320 1.00 45.53 271 ARG A N 1
ATOM 2161 C CA . ARG A 1 271 ? 50.952 -27.166 -66.939 1.00 45.53 271 ARG A CA 1
ATOM 2162 C C . ARG A 1 271 ? 50.291 -28.126 -65.924 1.00 45.53 271 ARG A C 1
ATOM 2164 O O . ARG A 1 271 ? 50.674 -29.291 -65.924 1.00 45.53 271 ARG A O 1
ATOM 2171 N N . PRO A 1 272 ? 49.164 -27.823 -65.243 1.00 60.69 272 PRO A N 1
ATOM 2172 C CA . PRO A 1 272 ? 48.614 -26.590 -64.653 1.00 60.69 272 PRO A CA 1
ATOM 2173 C C . PRO A 1 272 ? 48.239 -26.803 -63.150 1.00 60.69 272 PRO A C 1
ATOM 2175 O O . PRO A 1 272 ? 48.234 -27.932 -62.666 1.00 60.69 272 PRO A O 1
ATOM 2178 N N . ARG A 1 273 ? 47.781 -25.775 -62.409 1.00 50.59 273 ARG A N 1
ATOM 2179 C CA . ARG A 1 273 ? 46.906 -25.995 -61.229 1.00 50.59 273 ARG A CA 1
ATOM 2180 C C . ARG A 1 273 ? 45.783 -24.960 -61.103 1.00 50.59 273 ARG A C 1
ATOM 2182 O O . ARG A 1 273 ? 46.013 -23.796 -60.807 1.00 50.59 273 ARG A O 1
ATOM 2189 N N . ARG A 1 274 ? 44.554 -25.458 -61.272 1.00 51.09 274 ARG A N 1
ATOM 2190 C CA . ARG A 1 274 ? 43.304 -24.949 -60.683 1.00 51.09 274 ARG A CA 1
ATOM 2191 C C . ARG A 1 274 ? 43.289 -25.206 -59.167 1.00 51.09 274 ARG A C 1
ATOM 2193 O O . ARG A 1 274 ? 43.670 -26.298 -58.751 1.00 51.09 274 ARG A O 1
ATOM 2200 N N . ARG A 1 275 ? 42.726 -24.266 -58.404 1.00 50.19 275 ARG A N 1
ATOM 2201 C CA . ARG A 1 275 ? 41.865 -24.405 -57.196 1.00 50.19 275 ARG A CA 1
ATOM 2202 C C . ARG A 1 275 ? 41.340 -22.981 -56.931 1.00 50.19 275 ARG A C 1
ATOM 2204 O O . ARG A 1 275 ? 42.162 -22.084 -56.857 1.00 50.19 275 ARG A O 1
ATOM 2211 N N . SER A 1 276 ? 40.062 -22.618 -57.057 1.00 51.16 276 SER A N 1
ATOM 2212 C CA . SER A 1 276 ? 38.799 -23.124 -56.488 1.00 51.16 276 SER A CA 1
ATOM 2213 C C . SER A 1 276 ? 38.641 -22.872 -54.985 1.00 51.16 276 SER A C 1
ATOM 2215 O O . SER A 1 276 ? 39.338 -23.519 -54.207 1.00 51.16 276 SER A O 1
ATOM 2217 N N . ARG A 1 277 ? 37.586 -22.089 -54.693 1.00 54.94 277 ARG A N 1
ATOM 2218 C CA . ARG A 1 277 ? 36.886 -21.786 -53.430 1.00 54.94 277 ARG A CA 1
ATOM 2219 C C . ARG A 1 277 ? 37.454 -20.685 -52.551 1.00 54.94 277 ARG A C 1
ATOM 2221 O O . ARG A 1 277 ? 38.572 -20.861 -52.034 1.00 54.94 277 ARG A O 1
#

Mean predicted aligned error: 19.3 Å

Radius of gyration: 91.69 Å; Cα contacts (8 Å, |Δi|>4): 29; chains: 1; bounding box: 174×47×239 Å

Sequence (277 aa):
MTRRESANPEVTENSAVVPGQTVDFDIQQQLAELQELLYDSFHIPLTAWSVVDEEKILDQIDVIAEFIPGAVHRAIAILEREQQILQGAELEAQRMIEVAHQEAQRIKDESGIIQKAQYEADQYKAQVQQDCDALQRQVQQECEALQRQTQQECDTLRRQTMGELEQIKQVTHQEIQQFRQQTVQECEALQKQTEQEATEMQRDVDTYADRLLSRLEGELGQMMRSVSQSRQILYENSAEHNATITNRPPVATPSPVLPPSPGPKPPRGDRPRRRSR